Protein AF-A0A1S1END4-F1 (afdb_monomer)

Secondary structure (DSSP, 8-state):
-BTTTB---SHHHHHB-TTS-BS-SS---------TTS--TTHHHHHHHHHHHHHHHEETTEEPTTHHHHHHHHHHHS-THHHHHHHHTT----SSPPPPBTTBEEPPTTT--S-HHHHH-TT--TT-HHHHHHHHHHHHTTEE--PPSS--SS-HHHHHTT-B-TTSPPP--EESEETTEEPPHHHHHHHHHTSPTT-EEEEEEEETTEEEEEEEE--TT-----STT-HHHHTTPPTT--EEEE-TT-B--HHHHHHHH--

Nearest PDB structures (foldseek):
  6ii0-assembly2_B  TM=5.229E-01  e=5.853E-01  Vibrio vulnificus
  8rk3-assembly1_g  TM=4.754E-01  e=4.321E-01  Pseudomonas phage JBD30
  2rc6-assembly2_B  TM=2.666E-01  e=2.224E+00  Leptospira interrogans
  8ar9-assembly1_A  TM=2.659E-01  e=5.872E+00  Homo sapiens

Foldseek 3Di:
DWLQPPDDDDPCLQFHDPVRHGPDDPDPTDDWDDDPPDDTDCPVVSVVSNVLLCVQQDDPNGGHPPSVVSSVCSCVPVVPCPVVCVVVVQAQQPPDFDDDAPPWAFDDPPPDPDGLQCQAAVPPAPQDQLLSQLSSVQVSPRIRAYFDDHADPDDNQRLQCQKQFPVGGGWDKDWQQDPVWFAAPVVVLVVVLPDDAQWKWKKWFDAPHDIGMFIFHQHPVSDTDTRPPCPVVSNRGDGRRMMITTCVRIDGHNVNVCSRYPD

Sequence (263 aa):
MLASRGPVYSEDTATRRADGRRYHDGCDCRAVLVIEGQPWEGEQEFHRLQAAWREATWGDGAPAQDQWKRWQSHVSENGSGSYIKNLLAVDAERGAAPPKLLGVSRKGSKRTAKTALIGANPTGDAGNCIRSVNAWLMRMQGYDISAIPGQPSVDAEASSKTWRDDRGKPPQWTGSDHETGGLAWEKVRNELEKMPEGSFGLIRYRRRMTAHVTGWEKTGNGLIQAIEGFEYDIEKGAAGSFRWVNMQGFRPTPDTVKIVREE

Solvent-accessible surface area (backbone atoms only — not comparable to full-atom values): 15194 Å² total; per-residue (Å²): 54,38,73,91,71,44,78,55,93,46,79,61,70,62,60,27,43,100,87,70,48,64,79,66,85,92,64,96,77,62,79,54,82,78,53,92,99,51,90,44,92,60,49,70,59,43,56,51,46,38,49,53,47,46,68,46,23,39,50,97,94,38,78,43,82,62,36,67,60,38,38,54,47,45,58,68,71,61,62,71,37,64,62,56,39,70,76,52,72,73,61,74,57,45,95,52,89,54,82,91,49,90,97,49,51,61,58,45,105,85,73,61,96,52,45,32,63,61,32,3,45,74,80,69,59,82,61,16,42,63,19,23,42,52,16,23,58,42,21,32,41,30,37,50,52,49,25,52,83,54,64,61,99,61,55,68,69,64,52,45,55,34,27,27,36,95,85,68,46,54,65,66,73,51,69,30,63,47,97,94,48,45,38,40,51,70,61,52,47,59,56,56,60,71,48,59,73,77,35,32,30,42,39,34,33,26,44,92,94,45,80,49,54,34,37,34,34,29,43,98,83,62,51,65,55,40,54,90,87,37,69,80,50,51,75,61,30,44,55,28,46,37,34,36,33,66,44,68,76,47,42,81,37,75,64,37,50,40,56,21,66,52,134

Radius of gyration: 21.38 Å; Cα contacts (8 Å, |Δi|>4): 404; chains: 1; bounding box: 50×35×60 Å

Structure (mmCIF, N/CA/C/O backbone):
data_AF-A0A1S1END4-F1
#
_entry.id   AF-A0A1S1END4-F1
#
loop_
_atom_site.group_PDB
_atom_site.id
_atom_site.type_symbol
_atom_site.label_atom_id
_atom_site.label_alt_id
_atom_site.label_comp_id
_atom_site.label_asym_id
_atom_site.label_entity_id
_atom_site.label_seq_id
_atom_site.pdbx_PDB_ins_code
_atom_site.Cartn_x
_atom_site.Cartn_y
_atom_site.Cartn_z
_atom_site.occupancy
_atom_site.B_iso_or_equiv
_atom_site.auth_seq_id
_atom_site.auth_comp_id
_atom_site.auth_asym_id
_atom_site.auth_atom_id
_atom_site.pdbx_PDB_model_num
ATOM 1 N N . MET A 1 1 ? -8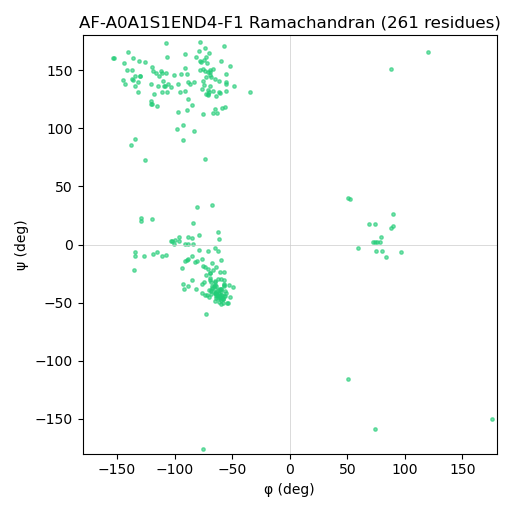.796 -6.925 30.555 1.00 50.84 1 MET A N 1
ATOM 2 C CA . MET A 1 1 ? -8.344 -5.601 31.042 1.00 50.84 1 MET A CA 1
ATOM 3 C C . MET A 1 1 ? -8.220 -4.658 29.849 1.00 50.84 1 MET A C 1
ATOM 5 O O . MET A 1 1 ? -7.737 -5.101 28.818 1.00 50.84 1 MET A O 1
ATOM 9 N N . LEU A 1 2 ? -8.706 -3.418 29.945 1.00 53.59 2 LEU A N 1
ATOM 10 C CA . LEU A 1 2 ? -8.769 -2.447 28.840 1.00 53.59 2 LEU A CA 1
ATOM 11 C C . LEU A 1 2 ? -7.962 -1.193 29.190 1.00 53.59 2 LEU A C 1
ATOM 13 O O . LEU A 1 2 ? -8.090 -0.694 30.305 1.00 53.59 2 LEU A O 1
ATOM 17 N N . ALA A 1 3 ? -7.200 -0.631 28.247 1.00 46.62 3 ALA A N 1
ATOM 18 C CA . ALA A 1 3 ? -6.352 0.541 28.508 1.00 46.62 3 ALA A CA 1
ATOM 19 C C . ALA A 1 3 ? -7.137 1.761 29.040 1.00 46.62 3 ALA A C 1
ATOM 21 O O . ALA A 1 3 ? -6.653 2.474 29.910 1.00 46.62 3 ALA A O 1
ATOM 22 N N . SER A 1 4 ? -8.381 1.958 28.588 1.00 47.00 4 SER A N 1
ATOM 23 C CA . SER A 1 4 ? -9.241 3.075 29.009 1.00 47.00 4 SER A CA 1
ATOM 24 C C . SER A 1 4 ? -10.084 2.808 30.262 1.00 47.00 4 SER A C 1
ATOM 26 O O . SER A 1 4 ? -10.691 3.733 30.798 1.00 47.00 4 SER A O 1
ATOM 28 N N . ARG A 1 5 ? -10.188 1.552 30.717 1.00 50.91 5 ARG A N 1
ATOM 29 C CA . ARG A 1 5 ? -11.150 1.144 31.764 1.00 50.91 5 ARG A CA 1
ATOM 30 C C . ARG A 1 5 ? -10.586 0.244 32.859 1.00 50.91 5 ARG A C 1
ATOM 32 O O . ARG A 1 5 ? -11.282 -0.013 33.833 1.00 50.91 5 ARG A O 1
ATOM 39 N N . GLY A 1 6 ? -9.343 -0.208 32.735 1.00 50.69 6 GLY A N 1
ATOM 40 C CA . GLY A 1 6 ? -8.724 -1.095 33.711 1.00 50.69 6 GLY A CA 1
ATOM 41 C C . GLY A 1 6 ? -9.256 -2.537 33.648 1.00 50.69 6 GLY A C 1
ATOM 42 O O . GLY A 1 6 ? -9.709 -2.994 32.589 1.00 50.69 6 GLY A O 1
ATOM 43 N N . PRO A 1 7 ? -9.105 -3.313 34.735 1.00 49.44 7 PRO A N 1
ATOM 44 C CA . PRO A 1 7 ? -9.520 -4.712 34.792 1.00 49.44 7 PRO A CA 1
ATOM 45 C C . PRO A 1 7 ? -11.027 -4.855 34.581 1.00 49.44 7 PRO A C 1
ATOM 47 O O . PRO A 1 7 ? -11.826 -4.055 35.057 1.00 49.44 7 PRO A O 1
ATOM 50 N N . VAL A 1 8 ? -11.401 -5.896 33.844 1.00 55.66 8 VAL A N 1
ATOM 51 C CA . VAL A 1 8 ? -12.796 -6.234 33.573 1.00 55.66 8 VAL A CA 1
ATOM 52 C C . VAL A 1 8 ? -13.018 -7.626 34.134 1.00 55.66 8 VAL A C 1
ATOM 54 O O . VAL A 1 8 ? -12.297 -8.547 33.757 1.00 55.66 8 VAL A O 1
ATOM 57 N N . TYR A 1 9 ? -13.956 -7.743 35.069 1.00 49.22 9 TYR A N 1
ATOM 58 C CA . TYR A 1 9 ? -14.095 -8.909 35.945 1.00 49.22 9 TYR A CA 1
ATOM 59 C C . TYR A 1 9 ? -15.229 -9.860 35.530 1.00 49.22 9 TYR A C 1
ATOM 61 O O . TYR A 1 9 ? -15.478 -10.845 36.216 1.00 49.22 9 TYR A O 1
ATOM 69 N N . SER A 1 10 ? -15.914 -9.590 34.411 1.00 52.56 10 SER A N 1
ATOM 70 C CA . SER A 1 10 ? -16.891 -10.509 33.819 1.00 52.56 10 SER A CA 1
ATOM 71 C C . SER A 1 10 ? -16.729 -10.601 32.302 1.00 52.56 10 SER A C 1
ATOM 73 O O . SER A 1 10 ? -16.456 -9.600 31.634 1.00 52.56 10 SER A O 1
ATOM 75 N N . GLU A 1 11 ? -16.901 -11.808 31.758 1.00 51.41 11 GLU A N 1
ATOM 76 C CA . GLU A 1 11 ? -16.791 -12.091 30.319 1.00 51.41 11 GLU A CA 1
ATOM 77 C C . GLU A 1 11 ? -17.735 -11.207 29.495 1.00 51.41 11 GLU A C 1
ATOM 79 O O . GLU A 1 11 ? -17.332 -10.639 28.474 1.00 51.41 11 GLU A O 1
ATOM 84 N N . ASP A 1 12 ? -18.951 -11.002 30.012 1.00 52.38 12 ASP A N 1
ATOM 85 C CA . ASP A 1 12 ? -19.966 -10.160 29.391 1.00 52.38 12 ASP A CA 1
ATOM 86 C C . ASP A 1 12 ? -19.420 -8.757 29.133 1.00 52.38 12 ASP A C 1
ATOM 88 O O . ASP A 1 12 ? -19.443 -8.289 28.000 1.00 52.38 12 ASP A O 1
ATOM 92 N N . THR A 1 13 ? -18.814 -8.122 30.140 1.00 53.31 13 THR A N 1
ATOM 93 C CA . THR A 1 13 ? -18.391 -6.714 30.076 1.00 53.31 13 THR A CA 1
ATOM 94 C C . THR A 1 13 ? -17.068 -6.482 29.348 1.00 53.31 13 THR A C 1
ATOM 96 O O . THR A 1 13 ? -16.765 -5.344 28.980 1.00 53.31 13 THR A O 1
ATOM 99 N N . ALA A 1 14 ? -16.288 -7.537 29.093 1.00 54.25 14 ALA A N 1
ATOM 100 C CA . ALA A 1 14 ? -15.003 -7.433 28.401 1.00 54.25 14 ALA A CA 1
ATOM 101 C C . ALA A 1 14 ? -15.164 -7.143 26.904 1.00 54.25 14 ALA A C 1
ATOM 103 O O . ALA A 1 14 ? -14.274 -6.555 26.289 1.00 54.25 14 ALA A O 1
ATOM 104 N N . THR A 1 15 ? -16.296 -7.540 26.312 1.00 54.28 15 THR A N 1
ATOM 105 C CA . THR A 1 15 ? -16.521 -7.403 24.865 1.00 54.28 15 THR A CA 1
ATOM 106 C C . THR A 1 15 ? -17.900 -6.854 24.490 1.00 54.28 15 THR A C 1
ATOM 108 O O . THR A 1 15 ? -18.042 -6.297 23.393 1.00 54.28 15 THR A O 1
ATOM 111 N N . ARG A 1 16 ? -18.923 -6.957 25.357 1.00 54.75 16 ARG A N 1
ATOM 112 C CA . ARG A 1 16 ? -20.313 -6.575 25.039 1.00 54.75 16 ARG A CA 1
ATOM 113 C C . ARG A 1 16 ? -21.062 -5.954 26.223 1.00 54.75 16 ARG A C 1
ATOM 115 O O . ARG A 1 16 ? -20.741 -6.139 27.382 1.00 54.75 16 ARG A O 1
ATOM 122 N N . ARG A 1 17 ? -22.089 -5.168 25.935 1.00 54.69 17 ARG A N 1
ATOM 123 C CA . ARG A 1 17 ? -23.090 -4.740 26.916 1.00 54.69 17 ARG A CA 1
ATOM 124 C C . ARG A 1 17 ? -24.127 -5.849 27.099 1.00 54.69 17 ARG A C 1
ATOM 126 O O . ARG A 1 17 ? -24.308 -6.678 26.208 1.00 54.69 17 ARG A O 1
ATOM 133 N N . ALA A 1 18 ? -24.875 -5.794 28.201 1.00 49.09 18 ALA A N 1
ATOM 134 C CA . ALA A 1 18 ? -26.031 -6.667 28.431 1.00 49.09 18 ALA A CA 1
ATOM 135 C C . ALA A 1 18 ? -27.098 -6.565 27.315 1.00 49.09 18 ALA A C 1
ATOM 137 O O . ALA A 1 18 ? -27.843 -7.508 27.083 1.00 49.09 18 ALA A O 1
ATOM 138 N N . ASP A 1 19 ? -27.138 -5.444 26.582 1.00 59.16 19 ASP A N 1
ATOM 139 C CA . ASP A 1 19 ? -28.023 -5.209 25.430 1.00 59.16 19 ASP A CA 1
ATOM 140 C C . ASP A 1 19 ? -27.472 -5.748 24.088 1.00 59.16 19 ASP A C 1
ATOM 142 O O . ASP A 1 19 ? -28.046 -5.503 23.026 1.00 59.16 19 ASP A O 1
ATOM 146 N N . GLY A 1 20 ? -26.336 -6.455 24.111 1.00 53.75 20 GLY A N 1
ATOM 147 C CA . GLY A 1 20 ? -25.693 -7.043 22.936 1.00 53.75 20 GLY A CA 1
ATOM 148 C C . GLY A 1 20 ? -24.864 -6.074 22.084 1.00 53.75 20 GLY A C 1
ATOM 149 O O . GLY A 1 20 ? -24.174 -6.531 21.165 1.00 53.75 20 GLY A O 1
ATOM 150 N N . ARG A 1 21 ? -24.870 -4.764 22.376 1.00 48.72 21 ARG A N 1
ATOM 151 C CA . ARG A 1 21 ? -24.009 -3.778 21.698 1.00 48.72 21 ARG A CA 1
ATOM 152 C C . ARG A 1 21 ? -22.568 -3.922 22.173 1.00 48.72 21 ARG A C 1
ATOM 154 O O . ARG A 1 21 ? -22.306 -4.298 23.314 1.00 48.72 21 ARG A O 1
ATOM 161 N N . ARG A 1 22 ? -21.600 -3.626 21.308 1.00 50.31 22 ARG A N 1
ATOM 162 C CA . ARG A 1 22 ? -20.185 -3.657 21.698 1.00 50.31 22 ARG A CA 1
ATOM 163 C C . ARG A 1 22 ? -19.870 -2.467 22.601 1.00 50.31 22 ARG A C 1
ATOM 165 O O . ARG A 1 22 ? -20.406 -1.377 22.424 1.00 50.31 22 ARG A O 1
ATOM 172 N N . TYR A 1 23 ? -18.997 -2.674 23.584 1.00 50.94 23 TYR A N 1
ATOM 173 C CA . TYR A 1 23 ? -18.456 -1.567 24.383 1.00 50.94 23 TYR A CA 1
ATOM 174 C C . TYR A 1 23 ? -17.395 -0.753 23.626 1.00 50.94 23 TYR A C 1
ATOM 176 O O . TYR A 1 23 ? -17.107 0.376 24.016 1.00 50.94 23 TYR A O 1
ATOM 184 N N . HIS A 1 24 ? -16.839 -1.335 22.563 1.00 50.25 24 HIS A N 1
ATOM 185 C CA . HIS A 1 24 ? -15.613 -0.927 21.892 1.00 50.25 24 HIS A CA 1
ATOM 186 C C . HIS A 1 24 ? -15.809 -1.020 20.377 1.00 50.25 24 HIS A C 1
ATOM 188 O O . HIS A 1 24 ? -15.516 -2.049 19.768 1.00 50.25 24 HIS A O 1
ATOM 194 N N . ASP A 1 25 ? -16.360 0.033 19.777 1.00 40.16 25 ASP A N 1
ATOM 195 C CA . ASP A 1 25 ? -16.386 0.198 18.325 1.00 40.16 25 ASP A CA 1
ATOM 196 C C . ASP A 1 25 ? -15.209 1.107 17.940 1.00 40.16 25 ASP A C 1
ATOM 198 O O . ASP A 1 25 ? -15.162 2.265 18.348 1.00 40.16 25 ASP A O 1
ATOM 202 N N . GLY A 1 26 ? -14.232 0.565 17.202 1.00 37.03 26 GLY A N 1
ATOM 203 C CA . GLY A 1 26 ? -13.085 1.328 16.687 1.00 37.03 26 GLY A CA 1
ATOM 204 C C . GLY A 1 26 ? -11.848 1.416 17.591 1.00 37.03 26 GLY A C 1
ATOM 205 O O . GLY A 1 26 ? -11.099 2.378 17.465 1.00 37.03 26 GLY A O 1
ATOM 206 N N . CYS A 1 27 ? -11.612 0.455 18.494 1.00 46.19 27 CYS A N 1
ATOM 207 C CA . CYS A 1 27 ? -10.340 0.360 19.222 1.00 46.19 27 CYS A CA 1
ATOM 208 C C . CYS A 1 27 ? -9.734 -1.052 19.175 1.00 46.19 27 CYS A C 1
ATOM 210 O O . CYS A 1 27 ? -10.460 -2.042 19.264 1.00 46.19 27 CYS A O 1
ATOM 212 N N . ASP A 1 28 ? -8.401 -1.137 19.117 1.00 49.53 28 ASP A N 1
ATOM 213 C CA . ASP A 1 28 ? -7.617 -2.388 19.037 1.00 49.53 28 ASP A CA 1
ATOM 214 C C . ASP A 1 28 ? -7.438 -3.081 20.397 1.00 49.53 28 ASP A C 1
ATOM 216 O O . ASP A 1 28 ? -6.417 -3.691 20.713 1.00 49.53 28 ASP A O 1
ATOM 220 N N . CYS A 1 29 ? -8.431 -2.952 21.273 1.00 57.88 29 CYS A N 1
ATOM 221 C CA . CYS A 1 29 ? -8.355 -3.511 22.614 1.00 57.88 29 CYS A CA 1
ATOM 222 C C . CYS A 1 29 ? -8.426 -5.046 22.584 1.00 57.88 29 CYS A C 1
ATOM 224 O O . CYS A 1 29 ? -9.350 -5.622 22.009 1.00 57.88 29 CYS A O 1
ATOM 226 N N . ARG A 1 30 ? -7.501 -5.708 23.293 1.00 59.28 30 ARG A N 1
ATOM 227 C CA . ARG A 1 30 ? -7.524 -7.157 23.547 1.00 59.28 30 ARG A CA 1
ATOM 228 C C . ARG A 1 30 ? -7.939 -7.465 24.987 1.00 59.28 30 ARG A C 1
ATOM 230 O O . ARG A 1 30 ? -7.485 -6.810 25.923 1.00 59.28 30 ARG A O 1
ATOM 237 N N . ALA A 1 31 ? -8.778 -8.480 25.180 1.00 63.84 31 ALA A N 1
ATOM 238 C CA . ALA A 1 31 ? -9.081 -8.999 26.510 1.00 63.84 31 ALA A CA 1
ATOM 239 C C . ALA A 1 31 ? -8.011 -10.026 26.916 1.00 63.84 31 ALA A C 1
ATOM 241 O O . ALA A 1 31 ? -7.837 -11.033 26.240 1.00 63.84 31 ALA A O 1
ATOM 242 N N . VAL A 1 32 ? -7.301 -9.758 28.014 1.00 64.06 32 VAL A N 1
ATOM 243 C CA . VAL A 1 32 ? -6.310 -10.664 28.620 1.00 64.06 32 VAL A CA 1
ATOM 244 C C . VAL A 1 32 ? -6.814 -11.099 29.996 1.00 64.06 32 VAL A C 1
ATOM 246 O O . VAL A 1 32 ? -7.335 -10.259 30.743 1.00 64.06 32 VAL A O 1
ATOM 249 N N . LEU A 1 33 ? -6.680 -12.394 30.303 1.00 67.88 33 LEU A N 1
ATOM 250 C CA . LEU A 1 33 ? -6.950 -12.964 31.623 1.00 67.88 33 LEU A CA 1
ATOM 251 C C . LEU A 1 33 ? -5.859 -12.515 32.600 1.00 67.88 33 LEU A C 1
ATOM 253 O O . LEU A 1 33 ? -4.674 -12.651 32.311 1.00 67.88 33 LEU A O 1
ATOM 257 N N . VAL A 1 34 ? -6.272 -11.999 33.754 1.00 68.75 34 VAL A N 1
ATOM 258 C CA . VAL A 1 34 ? -5.376 -11.552 34.824 1.00 68.75 34 VAL A CA 1
ATOM 259 C C . VAL A 1 34 ? -5.712 -12.357 36.068 1.00 68.75 34 VAL A C 1
ATOM 261 O O . VAL A 1 34 ? -6.867 -12.367 36.493 1.00 68.75 34 VAL A O 1
ATOM 264 N N . ILE A 1 35 ? -4.717 -13.042 36.626 1.00 74.69 35 ILE A N 1
ATOM 265 C CA . ILE A 1 35 ? -4.838 -13.806 37.870 1.00 74.69 35 ILE A CA 1
ATOM 266 C C . ILE A 1 35 ? -4.019 -13.068 38.926 1.00 74.69 35 ILE A C 1
ATOM 268 O O . ILE A 1 35 ? -2.884 -12.676 38.668 1.00 74.69 35 ILE A O 1
ATOM 272 N N . GLU A 1 36 ? -4.603 -12.845 40.102 1.00 74.31 36 GLU A N 1
ATOM 273 C CA . GLU A 1 36 ? -3.941 -12.116 41.184 1.00 74.31 36 GLU A CA 1
ATOM 274 C C . GLU A 1 36 ? -2.591 -12.754 41.552 1.00 74.31 36 GLU A C 1
ATOM 276 O O . GLU A 1 36 ? -2.482 -13.970 41.713 1.00 74.31 36 GLU A O 1
ATOM 281 N N . GLY A 1 37 ? -1.551 -11.920 41.652 1.00 76.75 37 GLY A N 1
ATOM 282 C CA . GLY A 1 37 ? -0.189 -12.350 41.977 1.00 76.75 37 GLY A CA 1
ATOM 283 C C . GLY A 1 37 ? 0.560 -13.072 40.850 1.00 76.75 37 GLY A C 1
ATOM 284 O O . GLY A 1 37 ? 1.698 -13.485 41.066 1.00 76.75 37 GLY A O 1
ATOM 285 N N . GLN A 1 38 ? -0.036 -13.225 39.664 1.00 74.56 38 GLN A N 1
ATOM 286 C CA . GLN A 1 38 ? 0.613 -13.824 38.497 1.00 74.56 38 GLN A CA 1
ATOM 287 C C . GLN A 1 38 ? 0.871 -12.767 37.429 1.00 74.56 38 GLN A C 1
ATOM 289 O O . GLN A 1 38 ? -0.011 -11.943 37.201 1.00 74.56 38 GLN A O 1
ATOM 294 N N . PRO A 1 39 ? 2.021 -12.806 36.735 1.00 76.12 39 PRO A N 1
ATOM 295 C CA . PRO A 1 39 ? 2.250 -11.918 35.612 1.00 76.12 39 PRO A CA 1
ATOM 296 C C . PRO A 1 39 ? 1.344 -12.280 34.433 1.00 76.12 39 PRO A C 1
ATOM 298 O O . PRO A 1 39 ? 1.008 -13.449 34.227 1.00 76.12 39 PRO A O 1
ATOM 301 N N . TRP A 1 40 ? 0.979 -11.291 33.619 1.00 73.19 40 TRP A N 1
ATOM 302 C CA . TRP A 1 40 ? 0.165 -11.515 32.419 1.00 73.19 40 TRP A CA 1
ATOM 303 C C . TRP A 1 40 ? 0.744 -10.851 31.175 1.00 73.19 40 TRP A C 1
ATOM 305 O O . TRP A 1 40 ? 1.513 -9.889 31.218 1.00 73.19 40 TRP A O 1
ATOM 315 N N . GLU A 1 41 ? 0.349 -11.378 30.018 1.00 64.00 41 GLU A N 1
ATOM 316 C CA . GLU A 1 41 ? 0.835 -10.893 28.735 1.00 64.00 41 GLU A CA 1
ATOM 317 C C . GLU A 1 41 ? 0.420 -9.429 28.498 1.00 64.00 41 GLU A C 1
ATOM 319 O O . GLU A 1 41 ? -0.754 -9.102 28.289 1.00 64.00 41 GLU A O 1
ATOM 324 N N . GLY A 1 42 ? 1.406 -8.531 28.477 1.00 68.62 42 GLY A N 1
ATOM 325 C CA . GLY A 1 42 ? 1.193 -7.093 28.298 1.00 68.62 42 GLY A CA 1
ATOM 326 C C . GLY A 1 42 ? 0.941 -6.312 29.592 1.00 68.62 42 GLY A C 1
ATOM 327 O O . GLY A 1 42 ? 0.518 -5.164 29.515 1.00 68.62 42 GLY A O 1
ATOM 328 N N . GLU A 1 43 ? 1.211 -6.888 30.766 1.00 72.75 43 GLU A N 1
ATOM 329 C CA . GLU A 1 43 ? 1.107 -6.224 32.078 1.00 72.75 43 GLU A CA 1
ATOM 330 C C . GLU A 1 43 ? 1.895 -4.911 32.170 1.00 72.75 43 GLU A C 1
ATOM 332 O O . GLU A 1 43 ? 1.341 -3.872 32.530 1.00 72.75 43 GLU A O 1
ATOM 337 N N . GLN A 1 44 ? 3.173 -4.925 31.783 1.00 71.19 44 GLN A N 1
ATOM 338 C CA . GLN A 1 44 ? 4.020 -3.726 31.814 1.00 71.19 44 GLN A CA 1
ATOM 339 C C . GLN A 1 44 ? 3.473 -2.624 30.899 1.00 71.19 44 GLN A C 1
ATOM 341 O O . GLN A 1 44 ? 3.422 -1.453 31.278 1.00 71.19 44 GLN A O 1
ATOM 346 N N . GLU A 1 45 ? 3.008 -3.010 29.709 1.00 64.31 45 GLU A N 1
ATOM 347 C CA . GLU A 1 45 ? 2.433 -2.080 28.740 1.00 64.31 45 GLU A CA 1
ATOM 348 C C . GLU A 1 45 ? 1.103 -1.505 29.235 1.00 64.31 45 GLU A C 1
ATOM 350 O O . GLU A 1 45 ? 0.844 -0.311 29.083 1.00 64.31 45 GLU A O 1
ATOM 355 N N . PHE A 1 46 ? 0.290 -2.321 29.907 1.00 69.81 46 PHE A N 1
ATOM 356 C CA . PHE A 1 46 ? -0.919 -1.858 30.570 1.00 69.81 46 PHE A CA 1
ATOM 357 C C . PHE A 1 46 ? -0.614 -0.802 31.635 1.00 69.81 46 PHE A C 1
ATOM 359 O O . PHE A 1 46 ? -1.219 0.267 31.599 1.00 69.81 46 PHE A O 1
ATOM 366 N N . HIS A 1 47 ? 0.315 -1.061 32.560 1.00 73.44 47 HIS A N 1
ATOM 367 C CA . HIS A 1 47 ? 0.643 -0.104 33.622 1.00 73.44 47 HIS A CA 1
ATOM 368 C C . HIS A 1 47 ? 1.145 1.224 33.059 1.00 73.44 47 HIS A C 1
ATOM 370 O O . HIS A 1 47 ? 0.767 2.293 33.540 1.00 73.44 47 HIS A O 1
ATOM 376 N N . ARG A 1 48 ? 1.930 1.157 31.984 1.00 70.12 48 ARG A N 1
ATOM 377 C CA . ARG A 1 48 ? 2.429 2.328 31.268 1.00 70.12 48 ARG A CA 1
ATOM 378 C C . ARG A 1 48 ? 1.298 3.125 30.608 1.00 70.12 48 ARG A C 1
ATOM 380 O O . ARG A 1 48 ? 1.213 4.335 30.803 1.00 70.12 48 ARG A O 1
ATOM 387 N N . LEU A 1 49 ? 0.404 2.458 29.874 1.00 69.06 49 LEU A N 1
ATOM 388 C CA . LEU A 1 49 ? -0.758 3.088 29.233 1.00 69.06 49 LEU A CA 1
ATOM 389 C C . LEU A 1 49 ? -1.748 3.650 30.256 1.00 69.06 49 LEU A C 1
ATOM 391 O O . LEU A 1 49 ? -2.296 4.729 30.053 1.00 69.06 49 LEU A O 1
ATOM 395 N N . GLN A 1 50 ? -1.951 2.949 31.370 1.00 73.12 50 GLN A N 1
ATOM 396 C CA . GLN A 1 50 ? -2.796 3.405 32.467 1.00 73.12 50 GLN A CA 1
ATOM 397 C C . GLN A 1 50 ? -2.211 4.657 33.129 1.00 73.12 50 GLN A C 1
ATOM 399 O O . GLN A 1 50 ? -2.963 5.586 33.422 1.00 73.12 50 GLN A O 1
ATOM 404 N N . ALA A 1 51 ? -0.894 4.706 33.347 1.00 77.75 51 ALA A N 1
ATOM 405 C CA . ALA A 1 51 ? -0.222 5.885 33.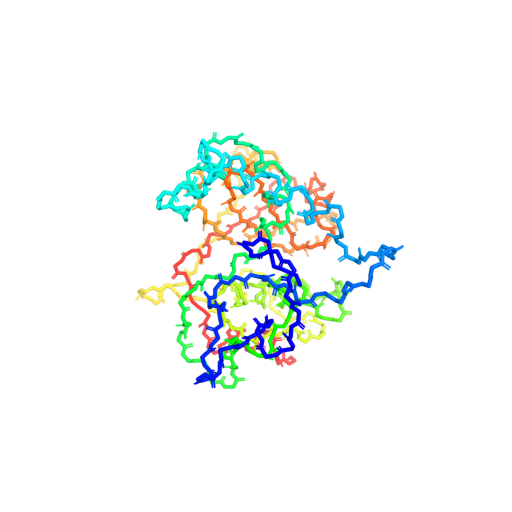886 1.00 77.75 51 ALA A CA 1
ATOM 406 C C . ALA A 1 51 ? -0.381 7.093 32.950 1.00 77.75 51 ALA A C 1
ATOM 408 O O . ALA A 1 51 ? -0.854 8.135 33.396 1.00 77.75 51 ALA A O 1
ATOM 409 N N . ALA A 1 52 ? -0.108 6.918 31.653 1.00 73.94 52 ALA A N 1
ATOM 410 C CA . ALA A 1 52 ? -0.276 7.970 30.648 1.00 73.94 52 ALA A CA 1
ATOM 411 C C . ALA A 1 52 ? -1.737 8.440 30.535 1.00 73.94 52 ALA A C 1
ATOM 413 O O . ALA A 1 52 ? -2.017 9.635 30.474 1.00 73.94 52 ALA A O 1
ATOM 414 N N . TRP A 1 53 ? -2.696 7.508 30.552 1.00 71.38 53 TRP A N 1
ATOM 415 C CA . TRP A 1 53 ? -4.119 7.846 30.548 1.00 71.38 53 TRP A CA 1
ATOM 416 C C . TRP A 1 53 ? -4.493 8.673 31.778 1.00 71.38 53 TRP A C 1
ATOM 418 O O . TRP A 1 53 ? -5.178 9.686 31.642 1.00 71.38 53 TRP A O 1
ATOM 428 N N . ARG A 1 54 ? -4.047 8.278 32.979 1.00 79.50 54 ARG A N 1
ATOM 429 C CA . ARG A 1 54 ? -4.329 9.030 34.211 1.00 79.50 54 ARG A CA 1
ATOM 430 C C . ARG A 1 54 ? -3.692 10.413 34.183 1.00 79.50 54 ARG A C 1
ATOM 432 O O . ARG A 1 54 ? -4.380 11.374 34.491 1.00 79.50 54 ARG A O 1
ATOM 439 N N . GLU A 1 55 ? -2.442 10.522 33.755 1.00 81.12 55 GLU A N 1
ATOM 440 C CA . GLU A 1 55 ? -1.755 11.806 33.586 1.00 81.12 55 GLU A CA 1
ATOM 441 C C . GLU A 1 55 ? -2.525 12.752 32.650 1.00 81.12 55 GLU A C 1
ATOM 443 O O . GLU A 1 55 ? -2.723 13.921 32.965 1.00 81.12 55 GLU A O 1
ATOM 448 N N . ALA A 1 56 ? -3.017 12.238 31.522 1.00 78.00 56 ALA A N 1
ATOM 449 C CA . ALA A 1 56 ? -3.711 13.040 30.518 1.00 78.00 56 ALA A CA 1
ATOM 450 C C . ALA A 1 56 ? -5.154 13.407 30.898 1.00 78.00 56 ALA A C 1
ATOM 452 O O . ALA A 1 56 ? -5.678 14.447 30.490 1.00 78.00 56 ALA A O 1
ATOM 453 N N . THR A 1 57 ? -5.845 12.514 31.608 1.00 76.56 57 THR A N 1
ATOM 454 C CA . THR A 1 57 ? -7.306 12.580 31.746 1.00 76.56 57 THR A CA 1
ATOM 455 C C . THR A 1 57 ? -7.785 12.834 33.165 1.00 76.56 57 THR A C 1
ATOM 457 O O . THR A 1 57 ? -8.982 13.049 33.345 1.00 76.56 57 THR A O 1
ATOM 460 N N . TRP A 1 58 ? -6.902 12.839 34.166 1.00 83.94 58 TRP A N 1
ATOM 461 C CA . TRP A 1 58 ? -7.260 13.116 35.559 1.00 83.94 58 TRP A CA 1
ATOM 462 C C . TRP A 1 58 ? -6.758 14.498 35.989 1.00 83.94 58 TRP A C 1
ATOM 464 O O . TRP A 1 58 ? -5.729 14.978 35.526 1.00 83.94 58 TRP A O 1
ATOM 474 N N . GLY A 1 59 ? -7.505 15.143 36.881 1.00 79.56 59 GLY A N 1
ATOM 475 C CA . GLY A 1 59 ? -7.136 16.382 37.566 1.00 79.56 59 GLY A CA 1
ATOM 476 C C . GLY A 1 59 ? -7.686 16.349 38.991 1.00 79.56 59 GLY A C 1
ATOM 477 O O . GLY A 1 59 ? -8.765 15.804 39.213 1.00 79.56 59 GLY A O 1
ATOM 478 N N . ASP A 1 60 ? -6.926 16.856 39.963 1.00 76.50 60 ASP A N 1
ATOM 479 C CA . ASP A 1 60 ? -7.312 16.903 41.386 1.00 76.50 60 ASP A CA 1
ATOM 480 C C . ASP A 1 60 ? -7.806 15.556 41.953 1.00 76.50 60 ASP A C 1
ATOM 482 O O . ASP A 1 60 ? -8.770 15.472 42.711 1.00 76.50 60 ASP A O 1
ATOM 486 N N . GLY A 1 61 ? -7.145 14.463 41.556 1.00 77.56 61 GLY A N 1
ATOM 487 C CA . GLY A 1 61 ? -7.455 13.112 42.033 1.00 77.56 61 GLY A CA 1
ATOM 488 C C . GLY A 1 61 ? -8.709 12.475 41.422 1.00 77.56 61 GLY A C 1
ATOM 489 O O . GLY A 1 61 ? -9.022 11.333 41.763 1.00 77.56 61 GLY A O 1
ATOM 490 N N . ALA A 1 62 ? -9.389 13.152 40.493 1.00 77.38 62 ALA A N 1
ATOM 491 C CA . ALA A 1 62 ? -10.588 12.659 39.826 1.00 77.38 62 ALA A CA 1
ATOM 492 C C . ALA A 1 62 ? -10.453 12.683 38.289 1.00 77.38 62 ALA A C 1
ATOM 494 O O . ALA A 1 62 ? -9.662 13.450 37.737 1.00 77.38 62 ALA A O 1
ATOM 495 N N . PRO A 1 63 ? -11.226 11.859 37.559 1.00 75.62 63 PRO A N 1
ATOM 496 C CA . PRO A 1 63 ? -11.284 11.946 36.105 1.00 75.62 63 PRO A CA 1
ATOM 497 C C . PRO A 1 63 ? -11.871 13.296 35.655 1.00 75.62 63 PRO A C 1
ATOM 499 O O . PRO A 1 63 ? -12.960 13.681 36.080 1.00 75.62 63 PRO A O 1
ATOM 502 N N . ALA A 1 64 ? -11.170 14.007 34.774 1.00 77.75 64 ALA A N 1
ATOM 503 C CA . ALA A 1 64 ? -11.605 15.289 34.230 1.00 77.75 64 ALA A CA 1
ATOM 504 C C . ALA A 1 64 ? -12.747 15.132 33.205 1.00 77.75 64 ALA A C 1
ATOM 506 O O . ALA A 1 64 ? -13.054 14.028 32.748 1.00 77.75 64 ALA A O 1
ATOM 507 N N . GLN A 1 65 ? -13.380 16.242 32.811 1.00 76.62 65 GLN A N 1
ATOM 508 C CA . GLN A 1 65 ? -14.322 16.254 31.683 1.00 76.62 65 GLN A CA 1
ATOM 509 C C . GLN A 1 65 ? -13.592 16.108 30.337 1.00 76.62 65 GLN A C 1
ATOM 511 O O . GLN A 1 65 ? -12.406 16.424 30.224 1.00 76.62 65 GLN A O 1
ATOM 516 N N . ASP A 1 66 ? -14.305 15.616 29.318 1.00 74.38 66 ASP A N 1
ATOM 517 C CA . ASP A 1 66 ? -13.802 15.426 27.948 1.00 74.38 66 ASP A CA 1
ATOM 518 C C . ASP A 1 66 ? -12.495 14.622 27.850 1.00 74.38 66 ASP A C 1
ATOM 520 O O . ASP A 1 66 ? -11.621 14.907 27.028 1.00 74.38 66 ASP A O 1
ATOM 524 N N . GLN A 1 67 ? -12.373 13.574 28.671 1.00 66.00 67 GLN A N 1
ATOM 525 C CA . GLN A 1 67 ? -11.183 12.711 28.763 1.00 66.00 67 GLN A CA 1
ATOM 526 C C . GLN A 1 67 ? -10.691 12.226 27.401 1.00 66.00 67 GLN A C 1
ATOM 528 O O . GLN A 1 67 ? -9.491 12.170 27.172 1.00 66.00 67 GLN A O 1
ATOM 533 N N . TRP A 1 68 ? -11.607 11.930 26.475 1.00 59.16 68 TRP A N 1
ATOM 534 C CA . TRP A 1 68 ? -11.242 11.520 25.122 1.00 59.16 68 TRP A CA 1
ATOM 535 C C . TRP A 1 68 ? -10.506 12.615 24.345 1.00 59.16 68 TRP A C 1
ATOM 537 O O . TRP A 1 68 ? -9.467 12.352 23.749 1.00 59.16 68 TRP A O 1
ATOM 547 N N . LYS A 1 69 ? -11.008 13.853 24.383 1.00 65.62 69 LYS A N 1
ATOM 548 C CA . LYS A 1 69 ? -10.378 14.988 23.702 1.00 65.62 69 LYS A CA 1
ATOM 549 C C . LYS A 1 69 ? -9.044 15.344 24.357 1.00 65.62 69 LYS A C 1
ATOM 551 O O . LYS A 1 69 ? -8.079 15.611 23.655 1.00 65.62 69 LYS A O 1
ATOM 556 N N . ARG A 1 70 ? -8.971 15.275 25.690 1.00 72.19 70 ARG A N 1
ATOM 557 C CA . ARG A 1 70 ? -7.726 15.463 26.453 1.00 72.19 70 ARG A CA 1
ATOM 558 C C . ARG A 1 70 ? -6.685 14.399 26.131 1.00 72.19 70 ARG A C 1
ATOM 560 O O . ARG A 1 70 ? -5.529 14.732 25.915 1.00 72.19 70 ARG A O 1
ATOM 567 N N . TRP A 1 71 ? -7.099 13.138 26.043 1.00 70.06 71 TRP A N 1
ATOM 568 C CA . TRP A 1 71 ? -6.241 12.041 25.611 1.00 70.06 71 TRP A CA 1
ATOM 569 C C . TRP A 1 71 ? -5.756 12.240 24.175 1.00 70.06 71 TRP A C 1
ATOM 571 O O . TRP A 1 71 ? -4.565 12.128 23.909 1.00 70.06 71 TRP A O 1
ATOM 581 N N . GLN A 1 72 ? -6.660 12.601 23.262 1.00 61.88 72 GLN A N 1
ATOM 582 C CA . GLN A 1 72 ? -6.320 12.893 21.873 1.00 61.88 72 GLN A CA 1
ATOM 583 C C . GLN A 1 72 ? -5.293 14.030 21.778 1.00 61.88 72 GLN A C 1
ATOM 585 O O . GLN A 1 72 ? -4.287 13.871 21.090 1.00 61.88 72 GLN A O 1
ATOM 590 N N . SER A 1 73 ? -5.494 15.131 22.508 1.00 69.88 73 SER A N 1
ATOM 591 C CA . SER A 1 73 ? -4.518 16.222 22.629 1.00 69.88 73 SER A CA 1
ATOM 592 C C . SER A 1 73 ? -3.198 15.742 23.226 1.00 69.88 73 SER A C 1
ATOM 594 O O . SER A 1 73 ? -2.161 15.974 22.624 1.00 69.88 73 SER A O 1
ATOM 596 N N . HIS A 1 74 ? -3.210 14.990 24.329 1.00 68.31 74 HIS A N 1
ATOM 597 C CA . HIS A 1 74 ? -1.997 14.487 24.981 1.00 68.31 74 HIS A CA 1
ATOM 598 C C . HIS A 1 74 ? -1.155 13.594 24.056 1.00 68.31 74 HIS A C 1
ATOM 600 O O . HIS A 1 74 ? 0.061 13.758 23.968 1.00 68.31 74 HIS A O 1
ATOM 606 N N . VAL A 1 75 ? -1.795 12.686 23.314 1.00 61.72 75 VAL A N 1
ATOM 607 C CA . VAL A 1 75 ? -1.129 11.838 22.310 1.00 61.72 75 VAL A CA 1
ATOM 608 C C . VAL A 1 75 ? -0.566 12.673 21.150 1.00 61.72 75 VAL A C 1
ATOM 610 O O . VAL A 1 75 ? 0.467 12.314 20.582 1.00 61.72 75 VAL A O 1
ATOM 613 N N . SER A 1 76 ? -1.218 13.789 20.813 1.00 57.16 76 SER A N 1
ATOM 614 C CA . SER A 1 76 ? -0.816 14.689 19.723 1.00 57.16 76 SER A CA 1
ATOM 615 C C . SER A 1 76 ? 0.303 15.664 20.121 1.00 57.16 76 SER A C 1
ATOM 617 O O . SER A 1 76 ? 1.185 15.937 19.311 1.00 57.16 76 SER A O 1
ATOM 619 N N . GLU A 1 77 ? 0.280 16.180 21.353 1.00 57.09 77 GLU A N 1
ATOM 620 C CA . GLU A 1 77 ? 1.114 17.289 21.838 1.00 57.09 77 GLU A CA 1
ATOM 621 C C . GLU A 1 77 ? 2.425 16.822 22.488 1.00 57.09 77 GLU A C 1
ATOM 623 O O . GLU A 1 77 ? 3.462 17.447 22.280 1.00 57.09 77 GLU A O 1
ATOM 628 N N . ASN A 1 78 ? 2.427 15.713 23.239 1.00 47.84 78 ASN A N 1
ATOM 629 C CA . ASN A 1 78 ? 3.562 15.382 24.110 1.00 47.84 78 ASN A CA 1
ATOM 630 C C . ASN A 1 78 ? 4.659 14.512 23.494 1.00 47.84 78 ASN A C 1
ATOM 632 O O . ASN A 1 78 ? 5.615 14.193 24.195 1.00 47.84 78 ASN A O 1
ATOM 636 N N . GLY A 1 79 ? 4.576 14.086 22.229 1.00 44.06 79 GLY A N 1
ATOM 637 C CA . GLY A 1 79 ? 5.669 13.332 21.583 1.00 44.06 79 GLY A CA 1
ATOM 638 C C . GLY A 1 79 ? 6.071 12.003 22.265 1.00 44.06 79 GLY A C 1
ATOM 639 O O . GLY A 1 79 ? 6.847 11.235 21.699 1.00 44.06 79 GLY A O 1
ATOM 640 N N . SER A 1 80 ? 5.471 11.648 23.411 1.00 36.91 80 SER A N 1
ATOM 641 C CA . SER A 1 80 ? 5.500 10.338 24.080 1.00 36.91 80 SER A CA 1
ATOM 642 C C . SER A 1 80 ? 4.871 9.239 23.212 1.00 36.91 80 SER A C 1
ATOM 644 O O . SER A 1 80 ? 4.985 8.041 23.483 1.00 36.91 80 SER A O 1
ATOM 646 N N . GLY A 1 81 ? 4.315 9.653 22.076 1.00 37.19 81 GLY A N 1
ATOM 647 C CA . GLY A 1 81 ? 4.091 8.853 20.893 1.00 37.19 81 GLY A CA 1
ATOM 648 C C . GLY A 1 81 ? 5.351 8.287 20.233 1.00 37.19 81 GLY A C 1
ATOM 649 O O . GLY A 1 81 ? 5.182 7.656 19.213 1.00 37.19 81 GLY A O 1
ATOM 650 N N . SER A 1 82 ? 6.584 8.411 20.733 1.00 37.09 82 SER A N 1
ATOM 651 C CA . SER A 1 82 ? 7.680 7.602 20.156 1.00 37.09 82 SER A CA 1
ATOM 652 C C . SER A 1 82 ? 7.368 6.098 20.264 1.00 37.09 82 SER A C 1
ATOM 654 O O . SER A 1 82 ? 7.440 5.377 19.278 1.00 37.09 82 SER A O 1
ATOM 656 N N . TYR A 1 83 ? 6.865 5.630 21.412 1.00 33.28 83 TYR A N 1
ATOM 657 C CA . TYR A 1 83 ? 6.598 4.200 21.608 1.00 33.28 83 TYR A CA 1
ATOM 658 C C . TYR A 1 83 ? 5.159 3.777 21.249 1.00 33.28 83 TYR A C 1
ATOM 660 O O . TYR A 1 83 ? 4.961 2.700 20.697 1.00 33.28 83 TYR A O 1
ATOM 668 N N . ILE A 1 84 ? 4.150 4.637 21.465 1.00 35.09 84 ILE A N 1
ATOM 669 C CA . ILE A 1 84 ? 2.772 4.358 21.005 1.00 35.09 84 ILE A CA 1
ATOM 670 C C . ILE A 1 84 ? 2.643 4.534 19.484 1.00 35.09 84 ILE A C 1
ATOM 672 O O . ILE A 1 84 ? 1.919 3.764 18.862 1.00 35.09 84 ILE A O 1
ATOM 676 N N . LYS A 1 85 ? 3.391 5.449 18.841 1.00 34.84 85 LYS A N 1
ATOM 677 C CA . LYS A 1 85 ? 3.479 5.442 17.371 1.00 34.84 85 LYS A CA 1
ATOM 678 C C . LYS A 1 85 ? 4.254 4.222 16.878 1.00 34.84 85 LYS A C 1
ATOM 680 O O . LYS A 1 85 ? 3.901 3.729 15.829 1.00 34.84 85 LYS A O 1
ATOM 685 N N . ASN A 1 86 ? 5.204 3.650 17.621 1.00 31.38 86 ASN A N 1
ATOM 686 C CA . ASN A 1 86 ? 5.846 2.397 17.188 1.00 31.38 86 ASN A CA 1
ATOM 687 C C . ASN A 1 86 ? 4.915 1.167 17.243 1.00 31.38 86 ASN A C 1
ATOM 689 O O . ASN A 1 86 ? 5.126 0.232 16.480 1.00 31.38 86 ASN A O 1
ATOM 693 N N . LEU A 1 87 ? 3.875 1.175 18.089 1.00 31.11 87 LEU A N 1
ATOM 694 C CA . LEU A 1 87 ? 2.853 0.115 18.153 1.00 31.11 87 LEU A CA 1
ATOM 695 C C . LEU A 1 87 ? 1.603 0.397 17.298 1.00 31.11 87 LEU A C 1
ATOM 697 O O . LEU A 1 87 ? 0.896 -0.544 16.971 1.00 31.11 87 LEU A O 1
ATOM 701 N N . LEU A 1 88 ? 1.337 1.656 16.923 1.00 32.88 88 LEU A N 1
ATOM 702 C CA . LEU A 1 88 ? 0.170 2.059 16.116 1.00 32.88 88 LEU A CA 1
ATOM 703 C C . LEU A 1 88 ? 0.508 2.526 14.686 1.00 32.88 88 LEU A C 1
ATOM 705 O O . LEU A 1 88 ? -0.403 2.719 13.884 1.00 32.88 88 LEU A O 1
ATOM 709 N N . ALA A 1 89 ? 1.781 2.727 14.324 1.00 34.69 89 ALA A N 1
ATOM 710 C CA . ALA A 1 89 ? 2.159 3.243 12.997 1.00 34.69 89 ALA A CA 1
ATOM 711 C C . ALA A 1 89 ? 2.119 2.197 11.873 1.00 34.69 89 ALA A C 1
ATOM 713 O O . ALA A 1 89 ? 2.517 2.517 10.758 1.00 34.69 89 ALA A O 1
ATOM 714 N N . VAL A 1 90 ? 1.608 0.986 12.127 1.00 37.50 90 VAL A N 1
ATOM 715 C CA . VAL A 1 90 ? 1.433 -0.055 11.094 1.00 37.50 90 VAL A CA 1
ATOM 716 C C . VAL A 1 90 ? 0.018 -0.640 11.076 1.00 37.50 90 VAL A C 1
ATOM 718 O O . VAL A 1 90 ? -0.184 -1.746 10.589 1.00 37.50 90 VAL A O 1
ATOM 721 N N . ASP A 1 91 ? -0.981 0.083 11.587 1.00 40.22 91 ASP A N 1
ATOM 722 C CA . ASP A 1 91 ? -2.355 -0.434 11.712 1.00 40.22 91 ASP A CA 1
ATOM 723 C C . ASP A 1 91 ? -3.431 0.494 11.132 1.00 40.22 91 ASP A C 1
ATOM 725 O O . ASP A 1 91 ? -4.612 0.371 11.450 1.00 40.22 91 ASP A O 1
ATOM 729 N N . ALA A 1 92 ? -3.069 1.416 10.234 1.00 43.31 92 ALA A N 1
ATOM 730 C CA . ALA A 1 92 ? -4.036 2.338 9.641 1.00 43.31 92 ALA A CA 1
ATOM 731 C C . ALA A 1 92 ? -4.949 1.649 8.598 1.00 43.31 92 ALA A C 1
ATOM 733 O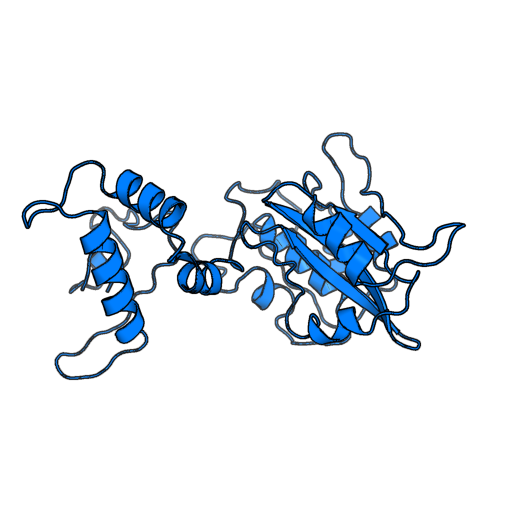 O . ALA A 1 92 ? -4.848 1.865 7.388 1.00 43.31 92 ALA A O 1
ATOM 734 N N . GLU A 1 93 ? -5.898 0.830 9.061 1.00 48.91 93 GLU A N 1
ATOM 735 C CA . GLU A 1 93 ? -7.107 0.522 8.301 1.00 48.91 93 GLU A CA 1
ATOM 736 C C . GLU A 1 93 ? -7.930 1.805 8.159 1.00 48.91 93 GLU A C 1
ATOM 738 O O . GLU A 1 93 ? -8.399 2.393 9.135 1.00 48.91 93 GLU A O 1
ATOM 743 N N . ARG A 1 94 ? -8.110 2.278 6.924 1.00 54.16 94 ARG A N 1
ATOM 744 C CA . ARG A 1 94 ? -8.866 3.509 6.684 1.00 54.16 94 ARG A CA 1
ATOM 745 C C . ARG A 1 94 ? -10.355 3.209 6.848 1.00 54.16 94 ARG A C 1
ATOM 747 O O . ARG A 1 94 ? -10.937 2.472 6.057 1.00 54.16 94 ARG A O 1
ATOM 754 N N . GLY A 1 95 ? -10.959 3.783 7.891 1.00 38.72 95 GLY A N 1
ATOM 755 C CA . GLY A 1 95 ? -12.293 3.481 8.432 1.00 38.72 95 GLY A CA 1
ATOM 756 C C . GLY A 1 95 ? -13.525 3.814 7.574 1.00 38.72 95 GLY A C 1
ATOM 757 O O . GLY A 1 95 ? -14.570 4.149 8.126 1.00 38.72 95 GLY A O 1
ATOM 758 N N . ALA A 1 96 ? -13.461 3.700 6.247 1.00 47.06 96 ALA A N 1
ATOM 759 C CA . ALA A 1 96 ? -14.640 3.744 5.384 1.00 47.06 96 ALA A CA 1
ATOM 760 C C . ALA A 1 96 ? -14.787 2.415 4.638 1.00 47.06 96 ALA A C 1
ATOM 762 O O . ALA A 1 96 ? -13.846 1.950 4.002 1.00 47.06 96 ALA A O 1
ATOM 763 N N . ALA A 1 97 ? -15.977 1.807 4.683 1.00 57.78 97 ALA A N 1
ATOM 764 C CA . ALA A 1 97 ? -16.230 0.567 3.955 1.00 57.78 97 ALA A CA 1
ATOM 765 C C . ALA A 1 97 ? -15.998 0.790 2.443 1.00 57.78 97 ALA A C 1
ATOM 767 O O . ALA A 1 97 ? -16.727 1.582 1.832 1.00 57.78 97 ALA A O 1
ATOM 768 N N . PRO A 1 98 ? -15.026 0.104 1.812 1.00 68.50 98 PRO A N 1
ATOM 769 C CA . PRO A 1 98 ? -14.692 0.340 0.409 1.00 68.50 98 PRO A CA 1
ATOM 770 C C . PRO A 1 98 ? -15.821 -0.163 -0.504 1.00 68.50 98 PRO A C 1
ATOM 772 O O . PRO A 1 98 ? -16.671 -0.919 -0.040 1.00 68.50 98 PRO A O 1
ATOM 775 N N . PRO A 1 99 ? -15.895 0.195 -1.800 1.00 75.75 99 PRO A N 1
ATOM 776 C CA . PRO A 1 99 ? -16.904 -0.338 -2.722 1.00 75.75 99 PRO A CA 1
ATOM 777 C C . PRO A 1 99 ? -16.945 -1.872 -2.715 1.00 75.75 99 PRO A C 1
ATOM 779 O O . PRO A 1 99 ? -15.980 -2.533 -2.346 1.00 75.75 99 PRO A O 1
ATOM 782 N N . LYS A 1 100 ? -18.094 -2.471 -3.050 1.00 82.69 100 LYS A N 1
ATOM 783 C CA . LYS A 1 100 ? -18.159 -3.936 -3.145 1.00 82.69 100 LYS A CA 1
ATOM 784 C C . LYS A 1 100 ? -17.370 -4.376 -4.379 1.00 82.69 100 LYS A C 1
ATOM 786 O O . LYS A 1 100 ? -17.633 -3.878 -5.468 1.00 82.69 100 LYS A O 1
ATOM 791 N N . LEU A 1 101 ? -16.456 -5.325 -4.198 1.00 85.69 101 LEU A N 1
ATOM 792 C CA . LEU A 1 101 ? -15.799 -6.043 -5.285 1.00 85.69 101 LEU A CA 1
ATOM 793 C C . LEU A 1 101 ? -16.329 -7.474 -5.320 1.00 85.69 101 LEU A C 1
ATOM 795 O O . LEU A 1 101 ? -16.505 -8.107 -4.277 1.00 85.69 101 LEU A O 1
ATOM 799 N N . LEU A 1 102 ? -16.616 -7.972 -6.522 1.00 82.25 102 LEU A N 1
ATOM 800 C CA . LEU A 1 102 ? -17.136 -9.323 -6.696 1.00 82.25 102 LEU A CA 1
ATOM 801 C C . LEU A 1 102 ? -16.115 -10.340 -6.166 1.00 82.25 102 LEU A C 1
ATOM 803 O O . LEU A 1 102 ? -14.928 -10.246 -6.460 1.00 82.25 102 LEU A O 1
ATOM 807 N N . GLY A 1 103 ? -16.579 -11.287 -5.350 1.00 79.69 103 GLY A N 1
ATOM 808 C CA . GLY A 1 103 ? -15.728 -12.334 -4.778 1.00 79.69 103 GLY A CA 1
ATOM 809 C C . GLY A 1 103 ? -14.763 -11.879 -3.675 1.00 79.69 103 GLY A C 1
ATOM 810 O O . GLY A 1 103 ? -14.026 -12.718 -3.157 1.00 79.69 103 GLY A O 1
ATOM 811 N N . VAL A 1 104 ? -14.767 -10.600 -3.273 1.00 82.00 104 VAL A N 1
ATOM 812 C CA . VAL A 1 104 ? -13.901 -10.075 -2.203 1.00 82.00 104 VAL A CA 1
ATOM 813 C C . VAL A 1 104 ? -14.742 -9.600 -1.027 1.00 82.00 104 VAL A C 1
ATOM 815 O O . VAL A 1 104 ? -15.553 -8.678 -1.136 1.00 82.00 104 VAL A O 1
ATOM 818 N N . SER A 1 105 ? -14.522 -10.226 0.125 1.00 80.69 105 SER A N 1
ATOM 819 C CA . SER A 1 105 ? -15.131 -9.795 1.378 1.00 80.69 105 SER A CA 1
ATOM 820 C C . SER A 1 105 ? -14.546 -8.452 1.811 1.00 80.69 105 SER A C 1
ATOM 822 O O . SER A 1 105 ? -13.359 -8.180 1.646 1.00 80.69 105 SER A O 1
ATOM 824 N N . ARG A 1 106 ? -15.375 -7.596 2.408 1.00 75.94 106 ARG A N 1
ATOM 825 C CA . ARG A 1 106 ? -14.869 -6.470 3.204 1.00 75.94 106 ARG A CA 1
ATOM 826 C C . ARG A 1 106 ? -14.421 -7.006 4.558 1.00 75.94 106 ARG A C 1
ATOM 828 O O . ARG A 1 106 ? -15.023 -7.966 5.048 1.00 75.94 106 ARG A O 1
ATOM 835 N N . LYS A 1 107 ? -13.428 -6.371 5.178 1.00 66.00 107 LYS A N 1
ATOM 836 C CA . LYS A 1 107 ? -13.053 -6.689 6.558 1.00 66.00 107 LYS A CA 1
ATOM 837 C C . LYS A 1 107 ? -14.278 -6.528 7.450 1.00 66.00 107 LYS A C 1
ATOM 839 O O . LYS A 1 107 ? -14.900 -5.470 7.516 1.00 66.00 107 LYS A O 1
ATOM 844 N N . GLY A 1 108 ? -14.682 -7.633 8.064 1.00 54.72 108 GLY A N 1
ATOM 845 C CA . GLY A 1 108 ? -15.738 -7.653 9.062 1.00 54.72 108 GLY A CA 1
ATOM 846 C C . GLY A 1 108 ? -15.116 -7.559 10.445 1.00 54.72 108 GLY A C 1
ATOM 847 O O . GLY A 1 108 ? -14.083 -8.175 10.698 1.00 54.72 108 GLY A O 1
ATOM 848 N N . SER A 1 109 ? -15.805 -6.909 11.380 1.00 46.34 109 SER A N 1
ATOM 849 C CA . SER A 1 109 ? -15.388 -6.726 12.782 1.00 46.34 109 SER A CA 1
ATOM 850 C C . SER A 1 109 ? -15.228 -8.022 13.611 1.00 46.34 109 SER A C 1
ATOM 852 O O . SER A 1 109 ? -15.152 -7.978 14.841 1.00 46.34 109 SER A O 1
ATOM 854 N N . LYS A 1 110 ? -15.260 -9.191 12.956 1.00 40.78 110 LYS A N 1
ATOM 855 C CA . LYS A 1 110 ? -15.116 -10.541 13.520 1.00 40.78 110 LYS A CA 1
ATOM 856 C C . LYS A 1 110 ? -14.174 -11.455 12.719 1.00 40.78 110 LYS A C 1
ATOM 858 O O . LYS A 1 110 ? -13.931 -12.563 13.180 1.00 40.78 110 LYS A O 1
ATOM 863 N N . ARG A 1 111 ? -13.716 -11.072 11.515 1.00 45.28 111 ARG A N 1
ATOM 864 C CA . ARG A 1 111 ? -13.088 -12.022 10.566 1.00 45.28 111 ARG A CA 1
ATOM 865 C C . ARG A 1 111 ? -11.637 -11.745 10.181 1.00 45.28 111 ARG A C 1
ATOM 867 O O . ARG A 1 111 ? -11.015 -12.633 9.616 1.00 45.28 111 ARG A O 1
ATOM 874 N N . THR A 1 112 ? -11.052 -10.615 10.563 1.00 48.88 112 THR A N 1
ATOM 875 C CA . THR A 1 112 ? -9.648 -10.322 10.238 1.00 48.88 112 THR A CA 1
ATOM 876 C C . THR A 1 112 ? -8.889 -9.786 11.434 1.00 48.88 112 THR A C 1
ATOM 878 O O . THR A 1 112 ? -8.838 -8.585 11.640 1.00 48.88 112 THR A O 1
ATOM 881 N N . ALA A 1 113 ? -8.270 -10.686 12.200 1.00 48.09 113 ALA A N 1
ATOM 882 C CA . ALA A 1 113 ? -7.324 -10.329 13.262 1.00 48.09 113 ALA A CA 1
ATOM 883 C C . ALA A 1 113 ? -5.918 -9.976 12.728 1.00 48.09 113 ALA A C 1
ATOM 885 O O . ALA A 1 113 ? -5.035 -9.626 13.499 1.00 48.09 113 ALA A O 1
ATOM 886 N N . LYS A 1 114 ? -5.682 -10.118 11.415 1.00 55.72 114 LYS A N 1
ATOM 887 C CA . LYS A 1 114 ? -4.384 -9.840 10.789 1.00 55.72 114 LYS A CA 1
ATOM 888 C C . LYS A 1 114 ? -4.358 -8.419 10.231 1.00 55.72 114 LYS A C 1
ATOM 890 O O . LYS A 1 114 ? -5.248 -8.059 9.456 1.00 55.72 114 LYS A O 1
ATOM 895 N N . THR A 1 115 ? -3.302 -7.677 10.549 1.00 61.97 115 THR A N 1
ATOM 896 C CA . THR A 1 115 ? -3.025 -6.321 10.048 1.00 61.97 115 THR A CA 1
ATOM 897 C C . THR A 1 115 ? -2.962 -6.282 8.511 1.00 61.97 115 THR A C 1
ATOM 899 O O . THR A 1 115 ? -3.008 -7.320 7.828 1.00 61.97 115 THR A O 1
ATOM 902 N N . ALA A 1 116 ? -2.900 -5.088 7.911 1.00 57.88 116 ALA A N 1
ATOM 903 C CA . ALA A 1 116 ? -2.721 -4.970 6.459 1.00 57.88 116 ALA A CA 1
ATOM 904 C C . ALA A 1 116 ? -1.448 -5.687 5.986 1.00 57.88 116 ALA A C 1
ATOM 906 O O . ALA A 1 116 ? -1.465 -6.324 4.937 1.00 57.88 116 ALA A O 1
ATOM 907 N N . LEU A 1 117 ? -0.396 -5.652 6.801 1.00 61.12 117 LEU A N 1
ATOM 908 C CA . LEU A 1 117 ? 0.878 -6.293 6.528 1.00 61.12 117 LEU A CA 1
ATOM 909 C C . LEU A 1 117 ? 0.806 -7.822 6.672 1.00 61.12 117 LEU A C 1
ATOM 911 O O . LEU A 1 117 ? 0.980 -8.548 5.694 1.00 61.12 117 LEU A O 1
ATOM 915 N N . ILE A 1 118 ? 0.449 -8.316 7.861 1.00 61.75 118 ILE A N 1
ATOM 916 C CA . ILE A 1 118 ? 0.439 -9.758 8.172 1.00 61.75 118 ILE A CA 1
ATOM 917 C C . ILE A 1 118 ? -0.598 -10.510 7.323 1.00 61.75 118 ILE A C 1
ATOM 919 O O . ILE A 1 118 ? -0.429 -11.679 6.975 1.00 61.75 118 ILE A O 1
ATOM 923 N N . GLY A 1 119 ? -1.713 -9.858 6.989 1.00 60.94 119 GLY A N 1
ATOM 924 C CA . GLY A 1 119 ? -2.763 -10.478 6.189 1.00 60.94 119 GLY A CA 1
ATOM 925 C C . GLY A 1 119 ? -2.513 -10.445 4.681 1.00 60.94 119 GLY A C 1
ATOM 926 O O . GLY A 1 119 ? -3.201 -11.168 3.962 1.00 60.94 119 GLY A O 1
ATOM 927 N N . ALA A 1 120 ? -1.571 -9.632 4.191 1.00 67.38 120 ALA A N 1
ATOM 928 C CA . ALA A 1 120 ? -1.279 -9.537 2.763 1.00 67.38 120 ALA A CA 1
ATOM 929 C C . ALA A 1 120 ? -0.533 -10.771 2.238 1.00 67.38 120 ALA A C 1
ATOM 931 O O . ALA A 1 120 ? -0.921 -11.292 1.196 1.00 67.38 120 ALA A O 1
ATOM 932 N N . ASN A 1 121 ? 0.469 -11.265 2.976 1.00 68.44 121 ASN A N 1
ATOM 933 C CA . ASN A 1 121 ? 1.273 -12.438 2.613 1.00 68.44 121 ASN A CA 1
ATOM 934 C C . ASN A 1 121 ? 1.274 -13.493 3.736 1.00 68.44 121 ASN A C 1
ATOM 936 O O . ASN A 1 121 ? 2.271 -13.653 4.439 1.00 68.44 121 ASN A O 1
ATOM 940 N N . PRO A 1 122 ? 0.166 -14.223 3.949 1.00 61.75 122 PRO A N 1
ATOM 941 C CA . PRO A 1 122 ? 0.072 -15.174 5.055 1.00 61.75 122 PRO A CA 1
ATOM 942 C C . PRO A 1 122 ? 1.005 -16.386 4.911 1.00 61.75 122 PRO A C 1
ATOM 944 O O . PRO A 1 122 ? 1.193 -17.099 5.893 1.00 61.75 122 PRO A O 1
ATOM 947 N N . THR A 1 123 ? 1.547 -16.644 3.717 1.00 63.81 123 THR A N 1
ATOM 948 C CA . THR A 1 123 ? 2.436 -17.781 3.432 1.00 63.81 123 THR A CA 1
ATOM 949 C C . THR A 1 123 ? 3.915 -17.451 3.618 1.00 63.81 123 THR A C 1
ATOM 951 O O . THR A 1 123 ? 4.727 -18.369 3.668 1.00 63.81 123 THR A O 1
ATOM 954 N N . GLY A 1 124 ? 4.276 -16.166 3.716 1.00 62.38 124 GLY A N 1
ATOM 955 C CA . GLY A 1 124 ? 5.672 -15.731 3.800 1.00 62.38 124 GLY A CA 1
ATOM 956 C C . GLY A 1 124 ? 6.471 -15.948 2.509 1.00 62.38 124 GLY A C 1
ATOM 957 O O . GLY A 1 124 ? 7.698 -15.944 2.545 1.00 62.38 124 GLY A O 1
ATOM 958 N N . ASP A 1 125 ? 5.802 -16.148 1.369 1.00 63.53 125 ASP A N 1
ATOM 959 C CA . ASP A 1 125 ? 6.471 -16.382 0.088 1.00 63.53 125 ASP A CA 1
ATOM 960 C C . ASP A 1 125 ? 7.235 -15.121 -0.360 1.00 63.53 125 ASP A C 1
ATOM 962 O O . ASP A 1 125 ? 6.640 -14.081 -0.658 1.00 63.53 125 ASP A O 1
ATOM 966 N N . ALA A 1 126 ? 8.568 -15.207 -0.393 1.00 60.62 126 ALA A N 1
ATOM 967 C CA . ALA A 1 126 ? 9.455 -14.120 -0.813 1.00 60.62 126 ALA A CA 1
ATOM 968 C C . ALA A 1 126 ? 9.386 -13.846 -2.329 1.00 60.62 126 ALA A C 1
ATOM 970 O O . ALA A 1 126 ? 9.712 -12.748 -2.786 1.00 60.62 126 ALA A O 1
ATOM 971 N N . GLY A 1 127 ? 8.917 -14.822 -3.110 1.00 64.19 127 GLY A N 1
ATOM 972 C CA . GLY A 1 127 ? 8.619 -14.710 -4.531 1.00 64.19 127 GLY A CA 1
ATOM 973 C C . GLY A 1 127 ? 7.232 -14.135 -4.806 1.00 64.19 127 GLY A C 1
ATOM 974 O O . GLY A 1 127 ? 6.738 -14.305 -5.907 1.00 64.19 127 GLY A O 1
ATOM 975 N N . ASN A 1 128 ? 6.596 -13.456 -3.849 1.00 75.50 128 ASN A N 1
ATOM 976 C CA . ASN A 1 128 ? 5.212 -12.995 -3.973 1.00 75.50 128 ASN A CA 1
ATOM 977 C C . ASN A 1 128 ? 5.047 -11.466 -3.864 1.00 75.50 128 ASN A C 1
ATOM 979 O O . ASN A 1 128 ? 3.987 -10.958 -3.486 1.00 75.50 128 ASN A O 1
ATOM 983 N N . CYS A 1 129 ? 6.106 -10.694 -4.125 1.00 79.44 129 CYS A N 1
ATOM 984 C CA . CYS A 1 129 ? 6.132 -9.261 -3.811 1.00 79.44 129 CYS A CA 1
ATOM 985 C C . CYS A 1 129 ? 5.027 -8.450 -4.515 1.00 79.44 129 CYS A C 1
ATOM 987 O O . CYS A 1 129 ? 4.405 -7.615 -3.864 1.00 79.44 129 CYS A O 1
ATOM 989 N N . ILE A 1 130 ? 4.703 -8.728 -5.786 1.00 86.94 130 ILE A N 1
ATOM 990 C CA . ILE A 1 130 ? 3.693 -7.962 -6.539 1.00 86.94 130 ILE A CA 1
ATOM 991 C C . ILE A 1 130 ? 2.278 -8.226 -6.013 1.00 86.94 130 ILE A C 1
ATOM 993 O O . ILE A 1 130 ? 1.512 -7.280 -5.799 1.00 86.94 130 ILE A O 1
ATOM 997 N N . ARG A 1 131 ? 1.911 -9.488 -5.753 1.00 88.00 131 ARG A N 1
ATOM 998 C CA . ARG A 1 131 ? 0.586 -9.790 -5.186 1.00 88.00 131 ARG A CA 1
ATOM 999 C C . ARG A 1 131 ? 0.489 -9.283 -3.753 1.00 88.00 131 ARG A C 1
ATOM 1001 O O . ARG A 1 131 ? -0.531 -8.708 -3.386 1.00 88.00 131 ARG A O 1
ATOM 1008 N N . SER A 1 132 ? 1.561 -9.430 -2.972 1.00 85.12 132 SER A N 1
ATOM 1009 C CA . SER A 1 132 ? 1.616 -8.991 -1.574 1.00 85.12 132 SER A CA 1
ATOM 1010 C C . SER A 1 132 ? 1.406 -7.487 -1.438 1.00 85.12 132 SER A C 1
ATOM 1012 O O . SER A 1 132 ? 0.599 -7.063 -0.614 1.00 85.12 132 SER A O 1
ATOM 1014 N N . VAL A 1 133 ? 2.049 -6.663 -2.274 1.00 86.19 133 VAL A N 1
ATOM 1015 C CA . VAL A 1 133 ? 1.837 -5.207 -2.215 1.00 86.19 133 VAL A CA 1
ATOM 1016 C C . VAL A 1 133 ? 0.429 -4.801 -2.653 1.00 86.19 133 VAL A C 1
ATOM 1018 O O . VAL A 1 133 ? -0.158 -3.902 -2.054 1.00 86.19 133 VAL A O 1
ATOM 1021 N N . ASN A 1 134 ? -0.162 -5.487 -3.638 1.00 91.62 134 ASN A N 1
ATOM 1022 C CA . ASN A 1 134 ? -1.548 -5.235 -4.041 1.00 91.62 134 ASN A CA 1
ATOM 1023 C C . ASN A 1 134 ? -2.535 -5.660 -2.940 1.00 91.62 134 ASN A C 1
ATOM 1025 O O . ASN A 1 134 ? -3.449 -4.904 -2.613 1.00 91.62 134 ASN A O 1
ATOM 1029 N N . ALA A 1 135 ? -2.320 -6.818 -2.309 1.00 87.81 135 ALA A N 1
ATOM 1030 C CA . ALA A 1 135 ? -3.107 -7.265 -1.165 1.00 87.81 135 ALA A CA 1
ATOM 1031 C C . ALA A 1 135 ? -2.992 -6.279 0.005 1.00 87.81 135 ALA A C 1
ATOM 1033 O O . ALA A 1 135 ? -4.009 -5.900 0.577 1.00 87.81 135 ALA A O 1
ATOM 1034 N N . TRP A 1 136 ? -1.787 -5.799 0.320 1.00 85.38 136 TRP A N 1
ATOM 1035 C CA . TRP A 1 136 ? -1.558 -4.786 1.352 1.00 85.38 136 TRP A CA 1
ATOM 1036 C C . TRP A 1 136 ? -2.331 -3.488 1.071 1.00 85.38 136 TRP A C 1
ATOM 1038 O O . TRP A 1 136 ? -3.102 -3.050 1.927 1.00 85.38 136 TRP A O 1
ATOM 1048 N N . LEU A 1 137 ? -2.232 -2.928 -0.143 1.00 86.56 137 LEU A N 1
ATOM 1049 C CA . LEU A 1 137 ? -2.995 -1.736 -0.544 1.00 86.56 137 LEU A CA 1
ATOM 1050 C C . LEU A 1 137 ? -4.510 -1.944 -0.396 1.00 86.56 137 LEU A C 1
ATOM 1052 O O . LEU A 1 137 ? -5.217 -1.076 0.115 1.00 86.56 137 LEU A O 1
ATOM 1056 N N . MET A 1 138 ? -5.026 -3.100 -0.824 1.00 88.00 138 MET A N 1
ATOM 1057 C CA . MET A 1 138 ? -6.446 -3.430 -0.686 1.00 88.00 138 MET A CA 1
ATOM 1058 C C . MET A 1 138 ? -6.843 -3.551 0.792 1.00 88.00 138 MET A C 1
ATOM 1060 O O . MET A 1 138 ? -7.884 -3.045 1.215 1.00 88.00 138 MET A O 1
ATOM 1064 N N . ARG A 1 139 ? -5.998 -4.171 1.613 1.00 83.12 139 ARG A N 1
ATOM 1065 C CA . ARG A 1 139 ? -6.240 -4.314 3.049 1.00 83.12 139 ARG A CA 1
ATOM 1066 C C . ARG A 1 139 ? -6.220 -2.980 3.790 1.00 83.12 139 ARG A C 1
ATOM 1068 O O . ARG A 1 139 ? -7.033 -2.829 4.702 1.00 83.12 139 ARG A O 1
ATOM 1075 N N . MET A 1 140 ? -5.372 -2.026 3.395 1.00 76.38 140 MET A N 1
ATOM 1076 C CA . MET A 1 140 ? -5.393 -0.652 3.924 1.00 76.38 140 MET A CA 1
ATOM 1077 C C . MET A 1 140 ? -6.710 0.071 3.626 1.00 76.38 140 MET A C 1
ATOM 1079 O O . MET A 1 140 ? -7.153 0.913 4.403 1.00 76.38 140 MET A O 1
ATOM 1083 N N . GLN A 1 141 ? -7.369 -0.285 2.520 1.00 77.62 141 GLN A N 1
ATOM 1084 C CA . GLN A 1 141 ? -8.682 0.243 2.145 1.00 77.62 141 GLN A CA 1
ATOM 1085 C C . GLN A 1 141 ? -9.855 -0.559 2.730 1.00 77.62 141 GLN A C 1
ATOM 1087 O O . GLN A 1 141 ? -10.999 -0.288 2.382 1.00 77.62 141 GLN A O 1
ATOM 1092 N N . GLY A 1 142 ? -9.606 -1.547 3.596 1.00 77.44 142 GLY A N 1
ATOM 1093 C CA . GLY A 1 142 ? -10.658 -2.300 4.288 1.00 77.44 142 GLY A CA 1
ATOM 1094 C C . GLY A 1 142 ? -11.170 -3.548 3.556 1.00 77.44 142 GLY A C 1
ATOM 1095 O O . GLY A 1 142 ? -12.231 -4.073 3.908 1.00 77.44 142 GLY A O 1
ATOM 1096 N N . TYR A 1 143 ? -10.452 -4.055 2.550 1.00 81.44 143 TYR A N 1
ATOM 1097 C CA . TYR A 1 143 ? -10.755 -5.360 1.948 1.00 81.44 143 TYR A CA 1
ATOM 1098 C C . TYR A 1 143 ? -10.144 -6.509 2.758 1.00 81.44 143 TYR A C 1
ATOM 1100 O O . TYR A 1 143 ? -9.009 -6.421 3.227 1.00 81.44 143 TYR A O 1
ATOM 1108 N N . ASP A 1 144 ? -10.888 -7.603 2.906 1.00 83.12 144 ASP A N 1
ATOM 1109 C CA . ASP A 1 144 ? -10.380 -8.855 3.462 1.00 83.12 144 ASP A CA 1
ATOM 1110 C C . ASP A 1 144 ? -9.890 -9.748 2.324 1.00 83.12 144 ASP A C 1
ATOM 1112 O O . ASP A 1 144 ? -10.647 -10.503 1.708 1.00 83.12 144 ASP A O 1
ATOM 1116 N N . ILE A 1 145 ? -8.613 -9.579 1.998 1.00 83.94 145 ILE A N 1
ATOM 1117 C CA . ILE A 1 145 ? -7.945 -10.295 0.921 1.00 83.94 145 ILE A CA 1
ATOM 1118 C C . ILE A 1 145 ? -6.520 -10.658 1.333 1.00 83.94 145 ILE A C 1
ATOM 1120 O O . ILE A 1 145 ? -5.899 -9.945 2.126 1.00 83.94 145 ILE A O 1
ATOM 1124 N N . SER A 1 146 ? -6.022 -11.760 0.784 1.00 84.75 146 SER A N 1
ATOM 1125 C CA . SER A 1 146 ? -4.653 -12.244 0.938 1.00 84.75 146 SER A CA 1
ATOM 1126 C C . SER A 1 146 ? -4.118 -12.663 -0.424 1.00 84.75 146 SER A C 1
ATOM 1128 O O . SER A 1 146 ? -4.881 -13.171 -1.250 1.00 84.75 146 SER A O 1
ATOM 1130 N N . ALA A 1 147 ? -2.825 -12.447 -0.644 1.00 84.38 147 ALA A N 1
ATOM 1131 C CA . ALA A 1 147 ? -2.140 -12.923 -1.831 1.00 84.38 147 ALA A CA 1
ATOM 1132 C C . ALA A 1 147 ? -2.022 -14.451 -1.819 1.00 84.38 147 ALA A C 1
ATOM 1134 O O . ALA A 1 147 ? -1.679 -15.043 -0.792 1.00 84.38 147 ALA A O 1
ATOM 1135 N N . ILE A 1 148 ? -2.284 -15.076 -2.967 1.00 82.88 148 ILE A N 1
ATOM 1136 C CA . ILE A 1 148 ? -1.886 -16.469 -3.212 1.00 82.88 148 ILE A CA 1
ATOM 1137 C C . ILE A 1 148 ? -0.366 -16.549 -3.454 1.00 82.88 148 ILE A C 1
ATOM 1139 O O . ILE A 1 148 ? 0.225 -15.519 -3.777 1.00 82.88 148 ILE A O 1
ATOM 1143 N N . PRO A 1 149 ? 0.285 -17.715 -3.283 1.00 81.00 149 PRO A N 1
ATOM 1144 C CA . PRO A 1 149 ? 1.705 -17.895 -3.611 1.00 81.00 149 PRO A CA 1
ATOM 1145 C C . PRO A 1 149 ? 2.040 -17.632 -5.090 1.00 81.00 149 PRO A C 1
ATOM 1147 O O . PRO A 1 149 ? 1.181 -17.772 -5.959 1.00 81.00 149 PRO A O 1
ATOM 1150 N N . GLY A 1 150 ? 3.312 -17.329 -5.368 1.00 78.75 150 GLY A N 1
ATOM 1151 C CA . GLY A 1 150 ? 3.861 -17.161 -6.718 1.00 78.75 150 GLY A CA 1
ATOM 1152 C C . GLY A 1 150 ? 3.753 -15.746 -7.302 1.00 78.75 150 GLY A C 1
ATOM 1153 O O . GLY A 1 150 ? 2.830 -14.988 -7.008 1.00 78.75 150 GLY A O 1
ATOM 1154 N N . GLN A 1 151 ? 4.692 -15.380 -8.185 1.00 77.50 151 GLN A N 1
ATOM 1155 C CA . GLN A 1 151 ? 4.627 -14.102 -8.906 1.00 77.50 151 GLN A CA 1
ATOM 1156 C C . GLN A 1 151 ? 3.573 -14.145 -10.019 1.00 77.50 151 GLN A C 1
ATOM 1158 O O .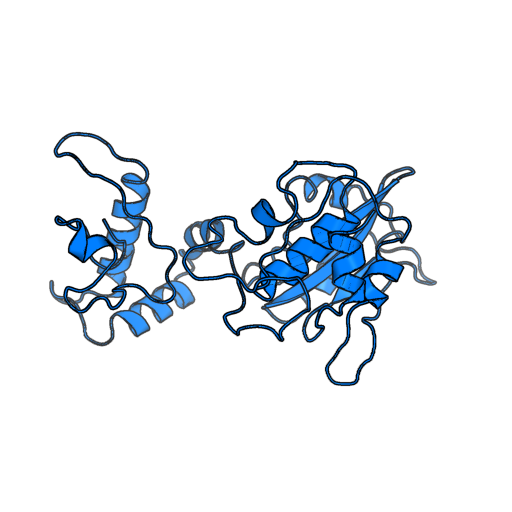 GLN A 1 151 ? 3.495 -15.139 -10.742 1.00 77.50 151 GLN A O 1
ATOM 1163 N N . PRO A 1 152 ? 2.815 -13.056 -10.232 1.00 84.88 152 PRO A N 1
ATOM 1164 C CA . PRO A 1 152 ? 2.020 -12.909 -11.436 1.00 84.88 152 PRO A CA 1
ATOM 1165 C C . PRO A 1 152 ? 2.940 -12.626 -12.640 1.00 84.88 152 PRO A C 1
ATOM 1167 O O . PRO A 1 152 ? 4.073 -12.169 -12.484 1.00 84.88 152 PRO A O 1
ATOM 1170 N N . SER A 1 153 ? 2.437 -12.831 -13.859 1.00 86.75 153 SER A N 1
ATOM 1171 C CA . SER A 1 153 ? 3.185 -12.558 -15.102 1.00 86.75 153 SER A CA 1
ATOM 1172 C C . SER A 1 153 ? 3.401 -11.067 -15.403 1.00 86.75 153 SER A C 1
ATOM 1174 O O . SER A 1 153 ? 4.082 -10.717 -16.367 1.00 86.75 153 SER A O 1
ATOM 1176 N N . VAL A 1 154 ? 2.805 -10.181 -14.602 1.00 90.00 154 VAL A N 1
ATOM 1177 C CA . VAL A 1 154 ? 2.860 -8.727 -14.775 1.00 90.00 154 VAL A CA 1
ATOM 1178 C C . VAL A 1 154 ? 3.871 -8.110 -13.824 1.00 90.00 154 VAL A C 1
ATOM 1180 O O . VAL A 1 154 ? 4.015 -8.557 -12.690 1.00 90.00 154 VAL A O 1
ATOM 1183 N N . ASP A 1 155 ? 4.538 -7.042 -14.260 1.00 90.81 155 ASP A N 1
ATOM 1184 C CA . ASP A 1 155 ? 5.410 -6.265 -13.383 1.00 90.81 155 ASP A CA 1
ATOM 1185 C C . ASP A 1 155 ? 4.619 -5.323 -12.449 1.00 90.81 155 ASP A C 1
ATOM 1187 O O . ASP A 1 155 ? 3.395 -5.179 -12.534 1.00 90.81 155 ASP A O 1
ATOM 1191 N N . ALA A 1 156 ? 5.330 -4.657 -11.535 1.00 89.69 156 ALA A N 1
ATOM 1192 C CA . ALA A 1 156 ? 4.720 -3.745 -10.571 1.00 89.69 156 ALA A CA 1
ATOM 1193 C C . ALA A 1 156 ? 3.967 -2.568 -11.229 1.00 89.69 156 ALA A C 1
ATOM 1195 O O . ALA A 1 156 ? 2.890 -2.204 -10.751 1.00 89.69 156 ALA A O 1
ATOM 1196 N N . GLU A 1 157 ? 4.479 -2.005 -12.330 1.00 92.50 157 GLU A N 1
ATOM 1197 C CA . GLU A 1 157 ? 3.830 -0.886 -13.029 1.00 92.50 157 GLU A CA 1
ATOM 1198 C C . GLU A 1 157 ? 2.572 -1.341 -13.768 1.00 92.50 157 GLU A C 1
ATOM 1200 O O . GLU A 1 157 ? 1.530 -0.690 -13.705 1.00 92.50 157 GLU A O 1
ATOM 1205 N N . ALA A 1 158 ? 2.642 -2.481 -14.450 1.00 93.75 158 ALA A N 1
ATOM 1206 C CA . ALA A 1 158 ? 1.495 -3.110 -15.080 1.00 93.75 158 ALA A CA 1
ATOM 1207 C C . ALA A 1 158 ? 0.429 -3.482 -14.039 1.00 93.75 158 ALA A C 1
ATOM 1209 O O . ALA A 1 158 ? -0.757 -3.252 -14.276 1.00 93.75 158 ALA A O 1
ATOM 1210 N N . SER A 1 159 ? 0.830 -3.960 -12.855 1.00 94.56 159 SER A N 1
ATOM 1211 C CA . SER A 1 159 ? -0.116 -4.287 -11.786 1.00 94.56 159 SER A CA 1
ATOM 1212 C C . SER A 1 159 ? -0.868 -3.055 -11.271 1.00 94.56 159 SER A C 1
ATOM 1214 O O . SER A 1 159 ? -2.092 -3.097 -11.111 1.00 94.56 159 SER A O 1
ATOM 1216 N N . SER A 1 160 ? -0.184 -1.916 -11.097 1.00 93.94 160 SER A N 1
ATOM 1217 C CA . SER A 1 160 ? -0.819 -0.688 -10.608 1.00 93.94 160 SER A CA 1
ATOM 1218 C C . SER A 1 160 ? -1.790 -0.097 -11.633 1.00 93.94 160 SER A C 1
ATOM 1220 O O . SER A 1 160 ? -2.755 0.559 -11.251 1.00 93.94 160 SER A O 1
ATOM 1222 N N . LYS A 1 161 ? -1.608 -0.376 -12.934 1.00 95.56 161 LYS A N 1
ATOM 1223 C CA . LYS A 1 161 ? -2.564 -0.006 -13.993 1.00 95.56 161 LYS A CA 1
ATOM 1224 C C . LYS A 1 161 ? -3.909 -0.716 -13.874 1.00 95.56 161 LYS A C 1
ATOM 1226 O O . LYS A 1 161 ? -4.798 -0.409 -14.661 1.00 95.56 161 LYS A O 1
ATOM 1231 N N . THR A 1 162 ? -4.112 -1.619 -12.917 1.00 96.12 162 THR A N 1
ATOM 1232 C CA . THR A 1 162 ? -5.448 -2.135 -12.576 1.00 96.12 162 THR A CA 1
ATOM 1233 C C . THR A 1 162 ? -6.202 -1.243 -11.589 1.00 96.12 162 THR A C 1
ATOM 1235 O O . THR A 1 162 ? -7.397 -1.424 -11.409 1.00 96.12 162 THR A O 1
ATOM 1238 N N . TRP A 1 163 ? -5.562 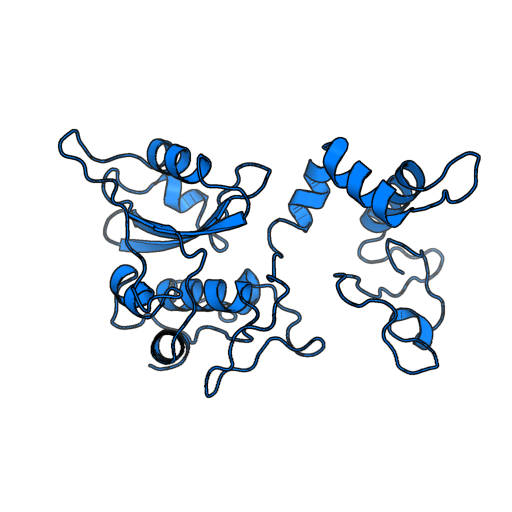-0.241 -10.987 1.00 95.31 163 TRP A N 1
ATOM 1239 C CA . TRP A 1 163 ? -6.192 0.678 -10.037 1.00 95.31 163 TRP A CA 1
ATOM 1240 C C . TRP A 1 163 ? -6.753 1.914 -10.738 1.00 95.31 163 TRP A C 1
ATOM 1242 O O . TRP A 1 163 ? -6.263 2.303 -11.799 1.00 95.31 163 TRP A O 1
ATOM 1252 N N . ARG A 1 164 ? -7.795 2.534 -10.178 1.00 92.50 164 ARG A N 1
ATOM 1253 C CA . ARG A 1 164 ? -8.485 3.680 -10.795 1.00 92.50 164 ARG A CA 1
ATOM 1254 C C . ARG A 1 164 ? -8.740 4.798 -9.792 1.00 92.50 164 ARG A C 1
ATOM 1256 O O . ARG A 1 164 ? -9.153 4.512 -8.669 1.00 92.50 164 ARG A O 1
ATOM 1263 N N . ASP A 1 165 ? -8.502 6.042 -10.196 1.00 85.94 165 ASP A N 1
ATOM 1264 C CA . ASP A 1 165 ? -8.981 7.224 -9.472 1.00 85.94 165 ASP A CA 1
ATOM 1265 C C . ASP A 1 165 ? -10.494 7.447 -9.694 1.00 85.94 165 ASP A C 1
ATOM 1267 O O . ASP A 1 165 ? -11.179 6.651 -10.345 1.00 85.94 165 ASP A O 1
ATOM 1271 N N . ASP A 1 166 ? -11.025 8.542 -9.151 1.00 83.50 166 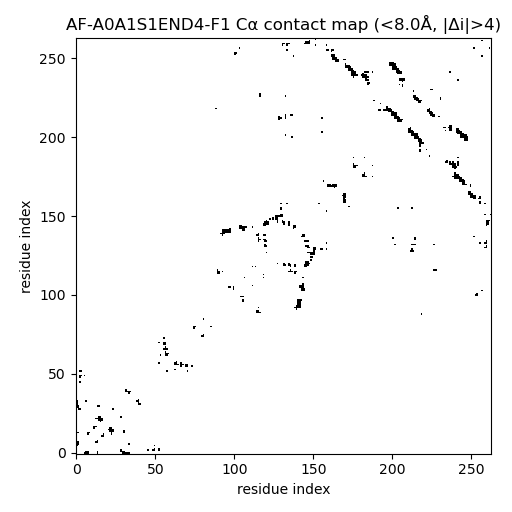ASP A N 1
ATOM 1272 C CA . ASP A 1 166 ? -12.424 8.961 -9.302 1.00 83.50 166 ASP A CA 1
ATOM 1273 C C . ASP A 1 166 ? -12.821 9.300 -10.752 1.00 83.50 166 ASP A C 1
ATOM 1275 O O . ASP A 1 166 ? -14.003 9.275 -11.094 1.00 83.50 166 ASP A O 1
ATOM 1279 N N . ARG A 1 167 ? -11.840 9.566 -11.619 1.00 86.19 167 ARG A N 1
ATOM 1280 C CA . ARG A 1 167 ? -11.997 9.869 -13.049 1.00 86.19 167 ARG A CA 1
ATOM 1281 C C . ARG A 1 167 ? -11.720 8.659 -13.943 1.00 86.19 167 ARG A C 1
ATOM 1283 O O . ARG A 1 167 ? -11.727 8.796 -15.166 1.00 86.19 167 ARG A O 1
ATOM 1290 N N . GLY A 1 168 ? -11.458 7.486 -13.366 1.00 85.25 168 GLY A N 1
ATOM 1291 C CA . GLY A 1 168 ? -11.145 6.269 -14.110 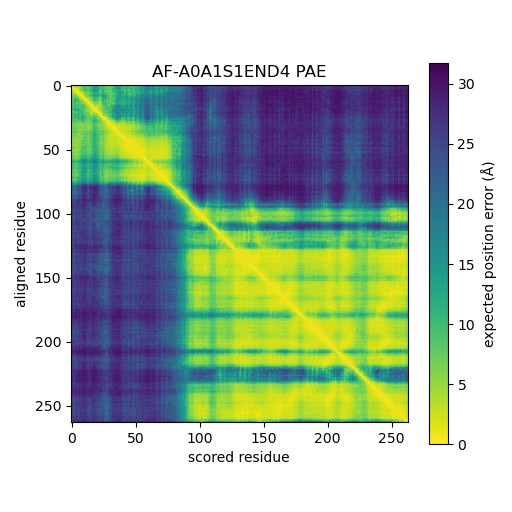1.00 85.25 168 GLY A CA 1
ATOM 1292 C C . GLY A 1 168 ? -9.737 6.235 -14.717 1.00 85.25 168 GLY A C 1
ATOM 1293 O O . GLY A 1 168 ? -9.483 5.421 -15.607 1.00 85.25 168 GLY A O 1
ATOM 1294 N N . LYS A 1 169 ? -8.805 7.077 -14.265 1.00 93.25 169 LYS A N 1
ATOM 1295 C CA . LYS A 1 169 ? -7.406 7.061 -14.711 1.00 93.25 169 LYS A CA 1
ATOM 1296 C C . LYS A 1 169 ? -6.554 6.125 -13.846 1.00 93.25 169 LYS A C 1
ATOM 1298 O O . LYS A 1 169 ? -6.823 5.978 -12.653 1.00 93.25 169 LYS A O 1
ATOM 1303 N N . PRO A 1 170 ? -5.533 5.470 -14.429 1.00 95.75 170 PRO A N 1
ATOM 1304 C CA . PRO A 1 170 ? -4.577 4.673 -13.674 1.00 95.75 170 PRO A CA 1
ATOM 1305 C C . PRO A 1 170 ? -3.539 5.555 -12.960 1.00 95.75 170 PRO A C 1
ATOM 1307 O O . PRO A 1 170 ? -3.290 6.685 -13.391 1.00 95.75 170 PRO A O 1
ATOM 1310 N N . PRO A 1 171 ? -2.898 5.034 -11.902 1.00 94.69 171 PRO A N 1
ATOM 1311 C CA . PRO A 1 171 ? -1.854 5.753 -11.190 1.00 94.69 171 PRO A CA 1
ATOM 1312 C C . PRO A 1 171 ? -0.591 5.887 -12.052 1.00 94.69 171 PRO A C 1
ATOM 1314 O O . PRO A 1 171 ? -0.267 5.005 -12.853 1.00 94.69 171 PRO A O 1
ATOM 1317 N N . GLN A 1 172 ? 0.114 7.007 -11.890 1.00 95.06 172 GLN A N 1
ATOM 1318 C CA . GLN A 1 172 ? 1.312 7.340 -12.660 1.00 95.06 172 GLN A CA 1
ATOM 1319 C C . GLN A 1 172 ? 2.563 7.185 -11.804 1.00 95.06 172 GLN A C 1
ATOM 1321 O O . GLN A 1 172 ? 2.623 7.685 -10.682 1.00 95.06 172 GLN A O 1
ATOM 1326 N N . TRP A 1 173 ? 3.557 6.492 -12.351 1.00 94.12 173 TRP A N 1
ATOM 1327 C CA . TRP A 1 173 ? 4.836 6.293 -11.688 1.00 94.12 173 TRP A CA 1
ATOM 1328 C C . TRP A 1 173 ? 5.779 7.448 -11.985 1.00 94.12 173 TRP A C 1
ATOM 1330 O O . TRP A 1 173 ? 5.905 7.883 -13.129 1.00 94.12 173 TRP A O 1
ATOM 1340 N N . THR A 1 174 ? 6.485 7.883 -10.953 1.00 93.12 174 THR A N 1
ATOM 1341 C CA . THR A 1 174 ? 7.614 8.800 -11.059 1.00 93.12 174 THR A CA 1
ATOM 1342 C C . THR A 1 174 ? 8.899 7.991 -11.056 1.00 93.12 174 THR A C 1
ATOM 1344 O O . THR A 1 174 ? 9.024 7.022 -10.299 1.00 93.12 174 THR A O 1
ATOM 1347 N N . GLY A 1 175 ? 9.847 8.362 -11.917 1.00 90.62 175 GLY A N 1
ATOM 1348 C CA . GLY A 1 175 ? 11.140 7.703 -11.993 1.00 90.62 175 GLY A CA 1
ATOM 1349 C C . GLY A 1 175 ? 12.310 8.545 -11.546 1.00 90.62 175 GLY A C 1
ATOM 1350 O O . GLY A 1 175 ? 12.290 9.761 -11.677 1.00 90.62 175 GLY A O 1
ATOM 1351 N N . SER A 1 176 ? 13.317 7.859 -10.999 1.00 86.31 176 SER A N 1
ATOM 1352 C CA . SER A 1 176 ? 14.569 8.479 -10.575 1.00 86.31 176 SER A CA 1
ATOM 1353 C C . SER A 1 176 ? 15.633 8.565 -11.668 1.00 86.31 176 SER A C 1
ATOM 1355 O O . SER A 1 176 ? 16.748 8.996 -11.385 1.00 86.31 176 SER A O 1
ATOM 1357 N N . ASP A 1 177 ? 15.357 8.105 -12.885 1.00 86.75 177 ASP A N 1
ATOM 1358 C CA . ASP A 1 177 ? 16.238 8.243 -14.040 1.00 86.75 177 ASP A CA 1
ATOM 1359 C C . ASP A 1 177 ? 16.049 9.614 -14.692 1.00 86.75 177 ASP A C 1
ATOM 1361 O O . ASP A 1 177 ? 15.135 9.825 -15.483 1.00 86.75 177 ASP A O 1
ATOM 1365 N N . HIS A 1 178 ? 16.933 10.552 -14.358 1.00 78.25 178 HIS A N 1
ATOM 1366 C CA . HIS A 1 178 ? 16.943 11.883 -14.958 1.00 78.25 178 HIS A CA 1
ATOM 1367 C C . HIS A 1 178 ? 18.105 12.039 -15.936 1.00 78.25 178 HIS A C 1
ATOM 1369 O O . HIS A 1 178 ? 19.110 11.330 -15.859 1.00 78.25 178 HIS A O 1
ATOM 1375 N N . GLU A 1 179 ? 18.000 13.043 -16.807 1.00 73.38 179 GLU A N 1
ATOM 1376 C CA . GLU A 1 179 ? 19.069 13.441 -17.732 1.00 73.38 179 GLU A CA 1
ATOM 1377 C C . GLU A 1 179 ? 20.378 13.787 -17.002 1.00 73.38 179 GLU A C 1
ATOM 1379 O O . GLU A 1 179 ? 21.467 13.551 -17.518 1.00 73.38 179 GLU A O 1
ATOM 1384 N N . THR A 1 180 ? 20.279 14.296 -15.770 1.00 74.25 180 THR A N 1
ATOM 1385 C CA . THR A 1 180 ? 21.418 14.656 -14.910 1.00 74.25 180 THR A CA 1
ATOM 1386 C C . THR A 1 180 ? 21.992 13.474 -14.119 1.00 74.25 180 THR A C 1
ATOM 1388 O O . THR A 1 180 ? 22.947 13.647 -13.360 1.00 74.25 180 THR A O 1
ATOM 1391 N N . GLY A 1 181 ? 21.431 12.273 -14.291 1.00 77.06 181 GLY A N 1
ATOM 1392 C CA . GLY A 1 181 ? 21.825 11.046 -13.606 1.00 77.06 181 GLY A CA 1
ATOM 1393 C C . GLY A 1 181 ? 20.701 10.418 -12.777 1.00 77.06 181 GLY A C 1
ATOM 1394 O O . GLY A 1 181 ? 19.668 11.023 -12.494 1.00 77.06 181 GLY A O 1
ATOM 1395 N N . GLY A 1 182 ? 20.914 9.164 -12.375 1.00 85.62 182 GLY A N 1
ATOM 1396 C CA . GLY A 1 182 ? 19.968 8.412 -11.553 1.00 85.62 182 GLY A CA 1
ATOM 1397 C C . GLY A 1 182 ? 19.990 8.830 -10.079 1.00 85.62 182 GLY A C 1
ATOM 1398 O O . GLY A 1 182 ? 21.064 8.903 -9.481 1.00 85.62 182 GLY A O 1
ATOM 1399 N N . LEU A 1 183 ? 18.829 9.042 -9.448 1.00 81.19 183 LEU A N 1
ATOM 1400 C CA . LEU A 1 183 ? 18.774 9.310 -8.003 1.00 81.19 183 LEU A CA 1
ATOM 1401 C C . LEU A 1 183 ? 19.023 8.031 -7.193 1.00 81.19 183 LEU A C 1
ATOM 1403 O O . LEU A 1 183 ? 18.481 6.965 -7.507 1.00 81.19 183 LEU A O 1
ATOM 1407 N N . ALA A 1 184 ? 19.820 8.163 -6.132 1.00 84.19 184 ALA A N 1
ATOM 1408 C CA . ALA A 1 184 ? 19.965 7.165 -5.075 1.00 84.19 184 ALA A CA 1
ATOM 1409 C C . ALA A 1 184 ? 18.780 7.218 -4.093 1.00 84.19 184 ALA A C 1
ATOM 1411 O O . ALA A 1 184 ? 18.022 8.192 -4.081 1.00 84.19 184 ALA A O 1
ATOM 1412 N N . TRP A 1 185 ? 18.658 6.190 -3.247 1.00 85.31 185 TRP A N 1
ATOM 1413 C CA . TRP A 1 185 ? 17.545 6.041 -2.305 1.00 85.31 185 TRP A CA 1
ATOM 1414 C C . TRP A 1 185 ? 17.312 7.280 -1.435 1.00 85.31 185 TRP A C 1
ATOM 1416 O O . TRP A 1 185 ? 16.182 7.735 -1.342 1.00 85.31 185 TRP A O 1
ATOM 1426 N N . GLU A 1 186 ? 18.361 7.885 -0.875 1.00 84.94 186 GLU A N 1
ATOM 1427 C CA . GLU A 1 186 ? 18.243 9.067 -0.007 1.00 84.94 186 GLU A CA 1
ATOM 1428 C C . GLU A 1 186 ? 17.499 10.233 -0.682 1.00 84.94 186 GLU A C 1
ATOM 1430 O O . GLU A 1 186 ? 16.618 10.853 -0.092 1.00 84.94 186 GLU A O 1
ATOM 1435 N N . LYS A 1 187 ? 17.785 10.493 -1.962 1.00 86.94 187 LYS A N 1
ATOM 1436 C CA . LYS A 1 187 ? 17.101 11.548 -2.720 1.00 86.94 187 LYS A CA 1
ATOM 1437 C C . LYS A 1 187 ? 15.647 11.185 -3.019 1.00 86.94 187 LYS A C 1
ATOM 1439 O O . LYS A 1 187 ? 14.783 12.046 -2.907 1.00 86.94 187 LYS A O 1
ATOM 1444 N N . VAL A 1 188 ? 15.373 9.921 -3.346 1.00 86.69 188 VAL A N 1
ATOM 1445 C CA . VAL A 1 188 ? 14.001 9.420 -3.549 1.00 86.69 188 VAL A CA 1
ATOM 1446 C C . VAL A 1 188 ? 13.196 9.509 -2.250 1.00 86.69 188 VAL A C 1
ATOM 1448 O O . VAL A 1 188 ? 12.057 9.970 -2.251 1.00 86.69 188 VAL A O 1
ATOM 1451 N N . ARG A 1 189 ? 13.805 9.134 -1.123 1.00 86.38 189 ARG A N 1
ATOM 1452 C CA . ARG A 1 189 ? 13.232 9.266 0.216 1.00 86.38 189 ARG A CA 1
ATOM 1453 C C . ARG A 1 189 ? 12.881 10.720 0.526 1.00 86.38 189 ARG A C 1
ATOM 1455 O O . ARG A 1 189 ? 11.749 10.977 0.918 1.00 86.38 189 ARG A O 1
ATOM 1462 N N . ASN A 1 190 ? 13.781 11.666 0.256 1.00 86.25 190 ASN A N 1
ATOM 1463 C CA . ASN A 1 190 ? 13.511 13.096 0.443 1.00 86.25 190 ASN A CA 1
ATOM 1464 C C . ASN A 1 190 ? 12.321 13.599 -0.394 1.00 86.25 190 ASN A C 1
ATOM 1466 O O . ASN A 1 190 ? 11.661 14.562 -0.011 1.00 86.25 190 ASN A O 1
ATOM 1470 N N . GLU A 1 191 ? 12.041 12.999 -1.553 1.00 87.69 191 GLU A N 1
ATOM 1471 C CA . GLU A 1 191 ? 10.851 13.332 -2.345 1.00 87.69 191 GLU A CA 1
ATOM 1472 C C . GLU A 1 191 ? 9.573 12.736 -1.755 1.00 87.69 191 GLU A C 1
ATOM 1474 O O . GLU A 1 191 ? 8.557 13.426 -1.670 1.00 87.69 191 GLU A O 1
ATOM 1479 N N . LEU A 1 192 ? 9.628 11.490 -1.285 1.00 85.75 192 LEU A N 1
ATOM 1480 C CA . LEU A 1 192 ? 8.510 10.840 -0.599 1.00 85.75 192 LEU A CA 1
ATOM 1481 C C . LEU A 1 192 ? 8.174 11.519 0.738 1.00 85.75 192 LEU A C 1
ATOM 1483 O O . LEU A 1 192 ? 7.001 11.648 1.083 1.00 85.75 192 LEU A O 1
ATOM 1487 N N . GLU A 1 193 ? 9.170 12.023 1.467 1.00 84.50 193 GLU A N 1
ATOM 1488 C CA . GLU A 1 193 ? 8.979 12.734 2.737 1.00 84.50 193 GLU A CA 1
ATOM 1489 C C . GLU A 1 193 ? 8.248 14.078 2.582 1.00 84.50 193 GLU A C 1
ATOM 1491 O O . GLU A 1 193 ? 7.616 14.536 3.536 1.00 84.50 193 GLU A O 1
ATOM 1496 N N . LYS A 1 194 ? 8.265 14.679 1.383 1.00 86.12 194 LYS A N 1
ATOM 1497 C CA . LYS A 1 194 ? 7.505 15.902 1.058 1.00 86.12 194 LYS A CA 1
ATOM 1498 C C . LYS A 1 194 ? 6.015 15.643 0.830 1.00 86.12 194 LYS A C 1
ATOM 1500 O O . LYS A 1 194 ? 5.246 16.599 0.734 1.00 86.12 194 LYS A O 1
ATOM 1505 N N . MET A 1 195 ? 5.602 14.382 0.695 1.00 84.00 195 MET A N 1
ATOM 1506 C CA . MET A 1 195 ? 4.193 14.041 0.512 1.00 84.00 195 MET A CA 1
ATOM 1507 C C . MET A 1 195 ? 3.382 14.384 1.774 1.00 84.00 195 MET A C 1
ATOM 1509 O O . MET A 1 195 ? 3.919 14.329 2.884 1.00 84.00 195 MET A O 1
ATOM 1513 N N . PRO A 1 196 ? 2.081 14.706 1.639 1.00 81.56 196 PRO A N 1
ATOM 1514 C CA . PRO A 1 196 ? 1.206 14.913 2.788 1.00 81.56 196 PRO A CA 1
ATOM 1515 C C . PRO A 1 196 ? 1.190 13.703 3.728 1.00 81.56 196 PRO A C 1
ATOM 1517 O O . PRO A 1 196 ? 1.256 12.556 3.274 1.00 81.56 196 PRO A O 1
ATOM 1520 N N . GLU A 1 197 ? 1.044 13.944 5.031 1.00 80.25 197 GLU A N 1
ATOM 1521 C CA . GLU A 1 197 ? 0.812 12.870 5.999 1.00 80.25 197 GLU A CA 1
ATOM 1522 C C . GLU A 1 197 ? -0.413 12.029 5.605 1.00 80.25 197 GLU A C 1
ATOM 1524 O O . GLU A 1 197 ? -1.427 12.548 5.134 1.00 80.25 197 GLU A O 1
ATOM 1529 N N . GLY A 1 198 ? -0.291 10.709 5.737 1.00 73.56 198 GLY A N 1
ATOM 1530 C CA . GLY A 1 198 ? -1.294 9.757 5.273 1.00 73.56 198 GLY A CA 1
ATOM 1531 C C . GLY A 1 198 ? -1.255 9.486 3.764 1.00 73.56 198 GLY A C 1
ATOM 1532 O O . GLY A 1 198 ? -2.132 8.779 3.256 1.00 73.56 198 GLY A O 1
ATOM 1533 N N . SER A 1 199 ? -0.269 10.000 3.025 1.00 82.81 199 SER A N 1
ATOM 1534 C CA . SER A 1 199 ? 0.026 9.512 1.670 1.00 82.81 199 SER A CA 1
ATOM 1535 C C . SER A 1 199 ? 0.604 8.104 1.733 1.00 82.81 199 SER A C 1
ATOM 1537 O O . SER A 1 199 ? 1.294 7.759 2.683 1.00 82.81 199 SER A O 1
ATOM 1539 N N . PHE A 1 200 ? 0.340 7.284 0.726 1.00 86.31 200 PHE A N 1
ATOM 1540 C CA . PHE A 1 200 ? 0.859 5.922 0.665 1.00 86.31 200 PHE A CA 1
ATOM 1541 C C . PHE A 1 200 ? 0.962 5.470 -0.780 1.00 86.31 200 PHE A C 1
ATOM 1543 O O . PHE A 1 200 ? 0.269 5.992 -1.655 1.00 86.31 200 PHE A O 1
ATOM 1550 N N . GLY A 1 201 ? 1.764 4.450 -1.036 1.00 90.56 201 GLY A N 1
ATOM 1551 C CA . GLY A 1 201 ? 1.828 3.862 -2.355 1.00 90.56 201 GLY A CA 1
ATOM 1552 C C . GLY A 1 201 ? 2.865 2.771 -2.484 1.00 90.56 201 GLY A C 1
ATOM 1553 O O . GLY A 1 201 ? 3.116 2.036 -1.534 1.00 90.56 201 GLY A O 1
ATOM 1554 N N . LEU A 1 202 ? 3.411 2.630 -3.688 1.00 90.94 202 LEU A N 1
ATOM 1555 C CA . LEU A 1 202 ? 4.386 1.594 -4.012 1.00 90.94 202 LEU A CA 1
ATOM 1556 C C . LEU A 1 202 ? 5.707 2.217 -4.434 1.00 90.94 202 LEU A C 1
ATOM 1558 O O . LEU A 1 202 ? 5.737 3.288 -5.041 1.00 90.94 202 LEU A O 1
ATOM 1562 N N . ILE A 1 203 ? 6.792 1.513 -4.143 1.00 89.94 203 ILE A N 1
ATOM 1563 C CA . ILE A 1 203 ? 8.119 1.805 -4.662 1.00 89.94 203 ILE A CA 1
ATOM 1564 C C . ILE A 1 203 ? 8.741 0.524 -5.196 1.00 89.94 203 ILE A C 1
ATOM 1566 O O . ILE A 1 203 ? 8.738 -0.515 -4.537 1.00 89.94 203 ILE A O 1
ATOM 1570 N N . ARG A 1 204 ? 9.267 0.600 -6.415 1.00 88.75 204 ARG A N 1
ATOM 1571 C CA . ARG A 1 204 ? 10.047 -0.459 -7.044 1.00 88.75 204 ARG A CA 1
ATOM 1572 C C . ARG A 1 204 ? 11.496 -0.021 -7.168 1.00 88.75 204 ARG A C 1
ATOM 1574 O O . ARG A 1 204 ? 11.767 1.153 -7.406 1.00 88.75 204 ARG A O 1
ATOM 1581 N N . TYR A 1 205 ? 12.411 -0.969 -7.068 1.00 86.00 205 TYR A N 1
ATOM 1582 C CA . TYR A 1 205 ? 13.844 -0.742 -7.220 1.00 86.00 205 TYR A CA 1
ATOM 1583 C C . TYR A 1 205 ? 14.526 -2.014 -7.718 1.00 86.00 205 TYR A C 1
ATOM 1585 O O . TYR A 1 205 ? 13.977 -3.113 -7.611 1.00 86.00 205 TYR A O 1
ATOM 1593 N N . ARG A 1 206 ? 15.726 -1.878 -8.286 1.00 83.62 206 ARG A N 1
ATOM 1594 C CA . ARG A 1 206 ? 16.562 -3.029 -8.639 1.00 83.62 206 ARG A CA 1
ATOM 1595 C C . ARG A 1 206 ? 17.679 -3.190 -7.630 1.00 83.62 206 ARG A C 1
ATOM 1597 O O . ARG A 1 206 ? 18.382 -2.230 -7.316 1.00 83.62 206 ARG A O 1
ATOM 1604 N N . ARG A 1 207 ? 17.899 -4.430 -7.210 1.00 73.94 207 ARG A N 1
ATOM 1605 C CA . ARG A 1 207 ? 19.097 -4.840 -6.488 1.00 73.94 207 ARG A CA 1
ATOM 1606 C C . ARG A 1 207 ? 19.793 -5.924 -7.297 1.00 73.94 207 ARG A C 1
ATOM 1608 O O . ARG A 1 207 ? 19.220 -6.973 -7.571 1.00 73.94 207 ARG A O 1
ATOM 1615 N N . ARG A 1 208 ? 21.046 -5.682 -7.693 1.00 70.56 208 ARG A N 1
ATOM 1616 C CA . ARG A 1 208 ? 21.768 -6.552 -8.641 1.00 70.56 208 ARG A CA 1
ATOM 1617 C C . ARG A 1 208 ? 20.911 -6.817 -9.895 1.00 70.56 208 ARG A C 1
ATOM 1619 O O . ARG A 1 208 ? 20.620 -5.870 -10.617 1.00 70.56 208 ARG A O 1
ATOM 1626 N N . MET A 1 209 ? 20.506 -8.067 -10.141 1.00 66.31 209 MET A N 1
ATOM 1627 C CA . MET A 1 209 ? 19.709 -8.471 -11.308 1.00 66.31 209 MET A CA 1
ATOM 1628 C C . MET A 1 209 ? 18.210 -8.650 -11.017 1.00 66.31 209 MET A C 1
ATOM 1630 O O . MET A 1 209 ? 17.465 -8.994 -11.930 1.00 66.31 209 MET A O 1
ATOM 1634 N N . THR A 1 210 ? 17.745 -8.431 -9.782 1.00 69.75 210 THR A N 1
ATOM 1635 C CA . THR A 1 210 ? 16.338 -8.638 -9.406 1.00 69.75 210 THR A CA 1
ATOM 1636 C C . THR A 1 210 ? 15.625 -7.311 -9.162 1.00 69.75 210 THR A C 1
ATOM 1638 O O . THR A 1 210 ? 16.163 -6.390 -8.542 1.00 69.75 210 THR A O 1
ATOM 1641 N N . ALA A 1 211 ? 14.403 -7.198 -9.683 1.00 80.38 211 ALA A N 1
ATOM 1642 C CA . ALA A 1 211 ? 13.503 -6.092 -9.384 1.00 80.38 211 ALA A CA 1
ATOM 1643 C C . ALA A 1 211 ? 12.625 -6.462 -8.184 1.00 80.38 211 ALA A C 1
ATOM 1645 O O . ALA A 1 211 ? 12.033 -7.540 -8.155 1.00 80.38 211 ALA A O 1
ATOM 1646 N N . HIS A 1 212 ? 12.526 -5.556 -7.218 1.00 80.50 212 HIS A N 1
ATOM 1647 C CA . HIS A 1 212 ? 11.672 -5.689 -6.044 1.00 80.50 212 HIS A CA 1
ATOM 1648 C C . HIS A 1 212 ? 10.664 -4.543 -6.002 1.00 80.50 212 HIS A C 1
ATOM 1650 O O . HIS A 1 212 ? 10.916 -3.459 -6.529 1.00 80.50 212 HIS A O 1
ATOM 1656 N N . VAL A 1 213 ? 9.515 -4.794 -5.377 1.00 84.19 213 VAL A N 1
ATOM 1657 C CA . VAL A 1 213 ? 8.498 -3.785 -5.079 1.00 84.19 213 VAL A CA 1
ATOM 1658 C C . VAL A 1 213 ? 8.086 -3.915 -3.622 1.00 84.19 213 VAL A C 1
ATOM 1660 O O . VAL A 1 213 ? 7.948 -5.025 -3.110 1.00 84.19 213 VAL A O 1
ATOM 1663 N N . THR A 1 214 ? 7.896 -2.781 -2.961 1.00 82.75 214 THR A N 1
ATOM 1664 C CA . THR A 1 214 ? 7.376 -2.708 -1.598 1.00 82.75 214 THR A CA 1
ATOM 1665 C C . THR A 1 214 ? 6.414 -1.531 -1.444 1.00 82.75 214 THR A C 1
ATOM 1667 O O . THR A 1 214 ? 6.320 -0.671 -2.326 1.00 82.75 214 THR A O 1
ATOM 1670 N N . GLY A 1 215 ? 5.652 -1.530 -0.353 1.00 82.88 215 GLY A N 1
ATOM 1671 C CA . GLY A 1 215 ? 4.792 -0.416 0.034 1.00 82.88 215 GLY A CA 1
ATOM 1672 C C . GLY A 1 215 ? 5.592 0.733 0.646 1.00 82.88 215 GLY A C 1
ATOM 1673 O O . GLY A 1 215 ? 6.695 0.534 1.146 1.00 82.88 215 GLY A O 1
ATOM 1674 N N . TRP A 1 216 ? 5.037 1.937 0.602 1.00 84.38 216 TRP A N 1
ATOM 1675 C CA . TRP A 1 216 ? 5.473 3.060 1.424 1.00 84.38 216 TRP A CA 1
ATOM 1676 C C . TRP A 1 216 ? 4.254 3.787 1.978 1.00 84.38 216 TRP A C 1
ATOM 1678 O O . TRP A 1 216 ? 3.207 3.850 1.334 1.00 84.38 216 TRP A O 1
ATOM 1688 N N . GLU A 1 217 ? 4.405 4.382 3.151 1.00 80.75 217 GLU A N 1
ATOM 1689 C CA . GLU A 1 217 ? 3.412 5.257 3.764 1.00 80.75 217 GLU A CA 1
ATOM 1690 C C . GLU A 1 217 ? 4.128 6.462 4.362 1.00 80.75 217 GLU A C 1
ATOM 1692 O O . GLU A 1 217 ? 5.230 6.324 4.870 1.00 80.75 217 GLU A O 1
ATOM 1697 N N . LYS A 1 218 ? 3.529 7.650 4.280 1.00 80.00 218 LYS A N 1
ATOM 1698 C CA . LYS A 1 218 ? 4.010 8.850 4.956 1.00 80.00 218 LYS A CA 1
ATOM 1699 C C . LYS A 1 218 ? 3.312 8.965 6.302 1.00 80.00 218 LYS A C 1
ATOM 1701 O O . LYS A 1 218 ? 2.174 9.426 6.385 1.00 80.00 218 LYS A O 1
ATOM 1706 N N . THR A 1 219 ? 4.031 8.619 7.361 1.00 71.12 219 THR A N 1
ATOM 1707 C CA . THR A 1 219 ? 3.570 8.809 8.743 1.00 71.12 219 THR A CA 1
ATOM 1708 C C . THR A 1 219 ? 4.008 10.172 9.299 1.00 71.12 219 THR A C 1
ATOM 1710 O O . THR A 1 219 ? 4.928 10.816 8.769 1.00 71.12 219 THR A O 1
ATOM 1713 N N . GLY A 1 220 ? 3.393 10.614 10.401 1.00 61.81 220 GLY A N 1
ATOM 1714 C CA . GLY A 1 220 ? 3.788 11.827 11.132 1.00 61.81 220 GLY A CA 1
ATOM 1715 C C . GLY A 1 220 ? 5.226 11.811 11.679 1.00 61.81 220 GLY A C 1
ATOM 1716 O O . GLY A 1 220 ? 5.752 12.858 12.034 1.00 61.81 220 GLY A O 1
ATOM 1717 N N . ASN A 1 221 ? 5.895 10.650 11.696 1.00 58.06 221 ASN A N 1
ATOM 1718 C CA . ASN A 1 221 ? 7.306 10.511 12.084 1.00 58.06 221 ASN A CA 1
ATOM 1719 C C . ASN A 1 221 ? 8.273 10.501 10.881 1.00 58.06 221 ASN A C 1
ATOM 1721 O O . ASN A 1 221 ? 9.469 10.305 11.065 1.00 58.06 221 ASN A O 1
ATOM 1725 N N . GLY A 1 222 ? 7.770 10.669 9.651 1.00 53.91 222 GLY A N 1
ATOM 1726 C CA . GLY A 1 222 ? 8.590 10.640 8.430 1.00 53.91 222 GLY A CA 1
ATOM 1727 C C . GLY A 1 222 ? 8.980 9.236 7.955 1.00 53.91 222 GLY A C 1
ATOM 1728 O O . GLY A 1 222 ? 9.674 9.109 6.953 1.00 53.91 222 GLY A O 1
ATOM 1729 N N . LEU A 1 223 ? 8.521 8.184 8.640 1.00 54.66 223 LEU A N 1
ATOM 1730 C CA . LEU A 1 223 ? 8.849 6.800 8.307 1.00 54.66 223 LEU A CA 1
ATOM 1731 C C . LEU A 1 223 ? 8.120 6.359 7.037 1.00 54.66 223 LEU A C 1
ATOM 1733 O O . LEU A 1 223 ? 6.900 6.499 6.986 1.00 54.66 223 LEU A O 1
ATOM 1737 N N . ILE A 1 224 ? 8.877 5.788 6.094 1.00 55.75 224 ILE A N 1
ATOM 1738 C CA . ILE A 1 224 ? 8.419 5.029 4.926 1.00 55.75 224 ILE A CA 1
ATOM 1739 C C . ILE A 1 224 ? 8.514 3.547 5.285 1.00 55.75 224 ILE A C 1
ATOM 1741 O O . ILE A 1 224 ? 9.597 2.971 5.231 1.00 55.75 224 ILE A O 1
ATOM 1745 N N . GLN A 1 225 ? 7.400 2.920 5.659 1.00 53.69 225 GLN A N 1
ATOM 1746 C CA . GLN A 1 225 ? 7.434 1.509 6.026 1.00 53.69 225 GLN A CA 1
ATOM 1747 C C . GLN A 1 225 ? 7.204 0.604 4.816 1.00 53.69 225 GLN A C 1
ATOM 1749 O O . GLN A 1 225 ? 6.134 0.593 4.207 1.00 53.69 225 GLN A O 1
ATOM 1754 N N . ALA A 1 226 ? 8.240 -0.164 4.495 1.00 49.56 226 ALA A N 1
ATOM 1755 C CA . ALA A 1 226 ? 8.183 -1.285 3.578 1.00 49.56 226 ALA A CA 1
ATOM 1756 C C . ALA A 1 226 ? 7.503 -2.488 4.252 1.00 49.56 226 ALA A C 1
ATOM 1758 O O . ALA A 1 226 ? 7.605 -2.673 5.464 1.00 49.56 226 ALA A O 1
ATOM 1759 N N . ILE A 1 227 ? 6.850 -3.343 3.458 1.00 54.28 227 ILE A N 1
ATOM 1760 C CA . ILE A 1 227 ? 6.443 -4.688 3.893 1.00 54.28 227 ILE A CA 1
ATOM 1761 C C . ILE A 1 227 ? 7.662 -5.357 4.562 1.00 54.28 227 ILE A C 1
ATOM 1763 O O . ILE A 1 227 ? 8.779 -5.182 4.078 1.00 54.28 227 ILE A O 1
ATOM 1767 N N . GLU A 1 228 ? 7.465 -6.026 5.703 1.00 43.59 228 GLU A N 1
ATOM 1768 C CA . GLU A 1 228 ? 8.507 -6.633 6.551 1.00 43.59 228 GLU A CA 1
ATOM 1769 C C . GLU A 1 228 ? 9.700 -7.208 5.756 1.00 43.59 228 GLU A C 1
ATOM 1771 O O . GLU A 1 228 ? 9.524 -7.957 4.795 1.00 43.59 228 GLU A O 1
ATOM 1776 N N . GLY A 1 229 ? 10.926 -6.861 6.173 1.00 46.62 229 GLY A N 1
ATOM 1777 C CA . GLY A 1 229 ? 12.180 -7.416 5.641 1.00 46.62 229 GLY A CA 1
ATOM 1778 C C . GLY A 1 229 ? 12.900 -6.598 4.557 1.00 46.62 229 GLY A C 1
ATOM 1779 O O . GLY A 1 229 ? 14.026 -6.947 4.206 1.00 46.62 229 GLY A O 1
ATOM 1780 N N . PHE A 1 230 ? 12.314 -5.504 4.051 1.00 49.94 230 PHE A N 1
ATOM 1781 C CA . PHE A 1 230 ? 12.860 -4.776 2.889 1.00 49.94 230 PHE A CA 1
ATOM 1782 C C . PHE A 1 230 ? 13.510 -3.415 3.177 1.00 49.94 230 PHE A C 1
ATOM 1784 O O . PHE A 1 230 ? 14.145 -2.859 2.282 1.00 49.94 230 PHE A O 1
ATOM 1791 N N . GLU A 1 231 ? 13.403 -2.867 4.390 1.00 48.91 231 GLU A N 1
ATOM 1792 C CA . GLU A 1 231 ? 13.972 -1.542 4.701 1.00 48.91 231 GLU A CA 1
ATOM 1793 C C . GLU A 1 231 ? 15.511 -1.536 4.594 1.00 48.91 231 GLU A C 1
ATOM 1795 O O . GLU A 1 231 ? 16.095 -0.619 4.030 1.00 48.91 231 GLU A O 1
ATOM 1800 N N . TYR A 1 232 ? 16.171 -2.635 4.976 1.00 52.78 232 TYR A N 1
ATOM 1801 C CA . TYR A 1 232 ? 17.612 -2.821 4.745 1.00 52.78 232 TYR A CA 1
ATOM 1802 C C . TYR A 1 232 ? 17.971 -3.116 3.272 1.00 52.78 232 TYR A C 1
ATOM 1804 O O . TYR A 1 232 ? 19.126 -2.989 2.857 1.00 52.78 232 TYR A O 1
ATOM 1812 N N . ASP A 1 233 ? 17.000 -3.553 2.466 1.00 67.69 233 ASP A N 1
ATOM 1813 C CA . ASP A 1 233 ? 17.221 -3.965 1.076 1.00 67.69 233 ASP A CA 1
ATOM 1814 C C . ASP A 1 233 ? 17.101 -2.785 0.100 1.00 67.69 233 ASP A C 1
ATOM 1816 O O . ASP A 1 233 ? 17.887 -2.676 -0.846 1.00 67.69 233 ASP A O 1
ATOM 1820 N N . ILE A 1 234 ? 16.184 -1.849 0.371 1.00 76.50 234 ILE A N 1
ATOM 1821 C CA . ILE A 1 234 ? 15.964 -0.661 -0.463 1.00 76.50 234 ILE A CA 1
ATOM 1822 C C . ILE A 1 234 ? 17.143 0.319 -0.420 1.00 76.50 234 ILE A C 1
ATOM 1824 O O . ILE A 1 234 ? 17.485 0.910 -1.446 1.00 76.50 234 ILE A O 1
ATOM 1828 N N . GLU A 1 235 ? 17.841 0.413 0.716 1.00 80.25 235 GLU A N 1
ATOM 1829 C CA . GLU A 1 235 ? 19.067 1.213 0.861 1.00 80.25 235 GLU A CA 1
ATOM 1830 C C . GLU A 1 235 ? 20.188 0.756 -0.084 1.00 80.25 235 GLU A C 1
ATOM 1832 O O . GLU A 1 235 ? 21.057 1.542 -0.455 1.00 80.25 235 GLU A O 1
ATOM 1837 N N . LYS A 1 236 ? 20.149 -0.510 -0.523 1.00 78.75 236 LYS A N 1
ATOM 1838 C CA . LYS A 1 236 ? 21.111 -1.109 -1.461 1.00 78.75 236 LYS A CA 1
ATOM 1839 C C . LYS A 1 236 ? 20.630 -1.086 -2.914 1.00 78.75 236 LYS A C 1
ATOM 1841 O O . LYS A 1 236 ? 21.265 -1.704 -3.774 1.00 78.75 236 LYS A O 1
ATOM 1846 N N . GLY A 1 237 ? 19.506 -0.427 -3.193 1.00 81.50 237 GLY A N 1
ATOM 1847 C CA . GLY A 1 237 ? 18.955 -0.296 -4.535 1.00 81.50 237 GLY A CA 1
ATOM 1848 C C . GLY A 1 237 ? 19.866 0.519 -5.457 1.00 81.50 237 GLY A C 1
ATOM 1849 O O . GLY A 1 237 ? 20.484 1.503 -5.051 1.00 81.50 237 GLY A O 1
ATOM 1850 N N . ALA A 1 238 ? 19.950 0.114 -6.724 1.00 82.25 238 ALA A N 1
ATOM 1851 C CA . ALA A 1 238 ? 20.768 0.805 -7.713 1.00 82.25 238 ALA A CA 1
ATOM 1852 C C . ALA A 1 238 ? 20.211 2.211 -7.997 1.00 82.25 238 ALA A C 1
ATOM 1854 O O . ALA A 1 238 ? 19.015 2.373 -8.263 1.00 82.25 238 ALA A O 1
ATOM 1855 N N . ALA A 1 239 ? 21.076 3.227 -7.990 1.00 84.62 239 ALA A N 1
ATOM 1856 C CA . ALA A 1 239 ? 20.691 4.586 -8.364 1.00 84.62 239 ALA A CA 1
ATOM 1857 C C . ALA A 1 239 ? 20.065 4.618 -9.773 1.00 84.62 239 ALA A C 1
ATOM 1859 O O . ALA A 1 239 ? 20.486 3.887 -10.669 1.00 84.62 239 ALA A O 1
ATOM 1860 N N . GLY A 1 240 ? 19.013 5.420 -9.957 1.00 85.12 240 GLY A N 1
ATOM 1861 C CA . GLY A 1 240 ? 18.248 5.482 -11.213 1.00 85.12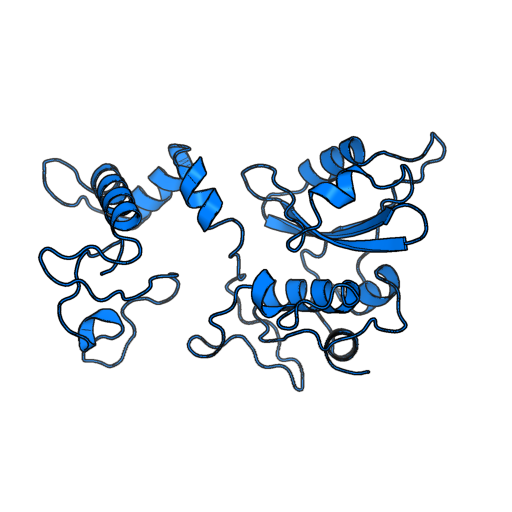 240 GLY A CA 1
ATOM 1862 C C . GLY A 1 240 ? 17.302 4.301 -11.467 1.00 85.12 240 GLY A C 1
ATOM 1863 O O . GLY A 1 240 ? 16.528 4.332 -12.423 1.00 85.12 240 GLY A O 1
ATOM 1864 N N . SER A 1 241 ? 17.317 3.260 -10.625 1.00 88.12 241 SER A N 1
ATOM 1865 C CA . SER A 1 241 ? 16.401 2.114 -10.755 1.00 88.12 241 SER A CA 1
ATOM 1866 C C . SER A 1 241 ? 15.082 2.283 -10.002 1.00 88.12 241 SER A C 1
ATOM 1868 O O . SER A 1 241 ? 14.143 1.515 -10.225 1.00 88.12 241 SER A O 1
ATOM 1870 N N . PHE A 1 242 ? 15.006 3.276 -9.117 1.00 88.44 242 PHE A N 1
ATOM 1871 C CA . PHE A 1 242 ? 13.822 3.529 -8.313 1.00 88.44 242 PHE A CA 1
ATOM 1872 C C . PHE A 1 242 ? 12.699 4.083 -9.192 1.00 88.44 242 PHE A C 1
ATOM 1874 O O . PHE A 1 242 ? 12.908 4.999 -9.991 1.00 88.44 242 PHE A O 1
ATOM 1881 N N . ARG A 1 243 ? 11.494 3.538 -9.040 1.00 92.50 243 ARG A N 1
ATOM 1882 C CA . ARG A 1 243 ? 10.250 4.207 -9.438 1.00 92.50 243 ARG A CA 1
ATOM 1883 C C . ARG A 1 243 ? 9.291 4.143 -8.267 1.00 92.50 243 ARG A C 1
ATOM 1885 O O . ARG A 1 243 ? 9.259 3.127 -7.580 1.00 92.50 243 ARG A O 1
ATOM 1892 N N . TRP A 1 244 ? 8.484 5.168 -8.058 1.00 92.69 244 TRP A N 1
ATOM 1893 C CA . TRP A 1 244 ? 7.453 5.158 -7.024 1.00 92.69 244 TRP A CA 1
ATOM 1894 C C . TRP A 1 244 ? 6.150 5.735 -7.548 1.00 92.69 244 TRP A C 1
ATOM 1896 O O . TRP A 1 244 ? 6.112 6.437 -8.556 1.00 92.69 244 TRP A O 1
ATOM 1906 N N . VAL A 1 245 ? 5.068 5.415 -6.858 1.00 94.12 245 VAL A N 1
ATOM 1907 C CA . VAL A 1 245 ? 3.720 5.846 -7.207 1.00 94.12 245 VAL A CA 1
ATOM 1908 C C . VAL A 1 245 ? 2.942 6.140 -5.938 1.00 94.12 245 VAL A C 1
ATOM 1910 O O . VAL A 1 245 ? 3.045 5.388 -4.970 1.00 94.12 245 VAL A O 1
ATOM 1913 N N . ASN A 1 246 ? 2.177 7.232 -5.938 1.00 91.19 246 ASN A N 1
ATOM 1914 C CA . ASN A 1 246 ? 1.216 7.544 -4.884 1.00 91.19 246 ASN A CA 1
ATOM 1915 C C . ASN A 1 246 ? -0.127 6.887 -5.225 1.00 91.19 246 ASN A C 1
ATOM 1917 O O . ASN A 1 246 ? -0.666 7.081 -6.313 1.00 91.19 246 ASN A O 1
ATOM 1921 N N . MET A 1 247 ? -0.644 6.096 -4.291 1.00 90.94 247 MET A N 1
ATOM 1922 C CA . MET A 1 247 ? -1.882 5.329 -4.417 1.00 90.94 247 MET A CA 1
ATOM 1923 C C . MET A 1 247 ? -3.049 5.967 -3.654 1.00 90.94 247 MET A C 1
ATOM 1925 O O . MET A 1 247 ? -4.157 5.426 -3.644 1.00 90.94 247 MET A O 1
ATOM 1929 N N . GLN A 1 248 ? -2.841 7.130 -3.036 1.00 84.81 248 GLN A N 1
ATOM 1930 C CA . GLN A 1 248 ? -3.911 7.888 -2.408 1.00 84.81 248 GLN A CA 1
ATOM 1931 C C . GLN A 1 248 ? -4.974 8.280 -3.441 1.00 84.81 248 GLN A C 1
ATOM 1933 O O . GLN A 1 248 ? -4.671 8.803 -4.508 1.00 84.81 248 GLN A O 1
ATOM 1938 N N . GLY A 1 249 ? -6.240 8.009 -3.118 1.00 81.56 249 GLY A N 1
ATOM 1939 C CA . GLY A 1 249 ? -7.373 8.270 -4.012 1.00 81.56 249 GLY A CA 1
ATOM 1940 C C . GLY A 1 249 ? -7.636 7.176 -5.053 1.00 81.56 249 GLY A C 1
ATOM 1941 O O . GLY A 1 249 ? -8.711 7.169 -5.647 1.00 81.56 249 GLY A O 1
ATOM 1942 N N . PHE A 1 250 ? -6.731 6.207 -5.220 1.00 88.81 250 PHE A N 1
ATOM 1943 C CA . PHE A 1 250 ? -6.921 5.089 -6.142 1.00 88.81 250 PHE A CA 1
ATOM 1944 C C . PHE A 1 250 ? -7.646 3.923 -5.476 1.00 88.81 250 PHE A C 1
ATOM 1946 O O . PHE A 1 250 ? -7.362 3.560 -4.333 1.00 88.81 250 PHE A O 1
ATOM 1953 N N . ARG A 1 251 ? -8.561 3.291 -6.212 1.00 88.94 251 ARG A N 1
ATOM 1954 C CA . ARG A 1 251 ? -9.324 2.121 -5.769 1.00 88.94 251 ARG A CA 1
ATOM 1955 C C . ARG A 1 251 ? -9.011 0.893 -6.628 1.00 88.94 251 ARG A C 1
ATOM 1957 O O . ARG A 1 251 ? -8.749 1.042 -7.825 1.00 88.94 251 ARG A O 1
ATOM 1964 N N . PRO A 1 252 ? -9.047 -0.312 -6.034 1.00 93.31 252 PRO A N 1
ATOM 1965 C CA . PRO A 1 252 ? -8.824 -1.547 -6.770 1.00 93.31 252 PRO A CA 1
ATOM 1966 C C . PRO A 1 252 ? -10.016 -1.848 -7.683 1.00 93.31 252 PRO A C 1
ATOM 1968 O O . PRO A 1 252 ? -11.163 -1.534 -7.351 1.00 93.31 252 PRO A O 1
ATOM 1971 N N . THR A 1 253 ? -9.749 -2.486 -8.818 1.00 93.56 253 THR A N 1
ATOM 1972 C CA . THR A 1 253 ? -10.775 -2.980 -9.753 1.00 93.56 253 THR A CA 1
ATOM 1973 C C . THR A 1 253 ? -10.873 -4.507 -9.680 1.00 93.56 253 THR A C 1
ATOM 1975 O O . THR A 1 253 ? -10.046 -5.140 -9.016 1.00 93.56 253 THR A O 1
ATOM 1978 N N . PRO A 1 254 ? -11.843 -5.145 -10.363 1.00 93.94 254 PRO A N 1
ATOM 1979 C CA . PRO A 1 254 ? -11.857 -6.600 -10.497 1.00 93.94 254 PRO A CA 1
ATOM 1980 C C . PRO A 1 254 ? -10.541 -7.174 -11.036 1.00 93.94 254 PRO A C 1
ATOM 1982 O O . PRO A 1 254 ? -10.113 -8.218 -10.563 1.00 93.94 254 PRO A O 1
ATOM 1985 N N . ASP A 1 255 ? -9.845 -6.478 -11.939 1.00 94.56 255 ASP A N 1
ATOM 1986 C CA . ASP A 1 255 ? -8.553 -6.946 -12.455 1.00 94.56 255 ASP A CA 1
ATOM 1987 C C . ASP A 1 255 ? -7.447 -6.901 -11.390 1.00 94.56 255 ASP A C 1
ATOM 1989 O O . ASP A 1 255 ? -6.571 -7.763 -11.375 1.00 94.56 255 ASP A O 1
ATOM 1993 N N . THR A 1 256 ? -7.520 -5.968 -10.433 1.00 94.81 256 THR A N 1
ATOM 1994 C CA . THR A 1 256 ? -6.637 -5.980 -9.256 1.00 94.81 256 THR A CA 1
ATOM 1995 C C . THR A 1 256 ? -6.847 -7.245 -8.424 1.00 94.81 256 THR A C 1
ATOM 1997 O O . THR A 1 256 ? -5.886 -7.831 -7.934 1.00 94.81 256 THR A O 1
ATOM 2000 N N . VAL A 1 257 ? -8.096 -7.703 -8.287 1.00 93.44 257 VAL A N 1
ATOM 2001 C CA . VAL A 1 257 ? -8.418 -8.934 -7.547 1.00 93.44 257 VAL A CA 1
ATOM 2002 C C . VAL A 1 257 ? -7.796 -10.154 -8.220 1.00 93.44 257 VAL A C 1
ATOM 2004 O O . VAL A 1 257 ? -7.236 -10.994 -7.516 1.00 93.44 257 VAL A O 1
ATOM 2007 N N . LYS A 1 258 ? -7.836 -10.225 -9.558 1.00 93.12 258 LYS A N 1
ATOM 2008 C CA . LYS A 1 258 ? -7.215 -11.316 -10.326 1.00 93.12 258 LYS A CA 1
ATOM 2009 C C . LYS A 1 258 ? -5.717 -11.403 -10.052 1.00 93.12 258 LYS A C 1
ATOM 2011 O O . LYS A 1 258 ? -5.222 -12.461 -9.686 1.00 93.12 258 LYS A O 1
ATOM 2016 N N . ILE A 1 259 ? -5.018 -10.264 -10.075 1.00 92.19 259 ILE A N 1
ATOM 2017 C CA . ILE A 1 259 ? -3.587 -10.199 -9.725 1.00 92.19 259 ILE A CA 1
ATOM 2018 C C . ILE A 1 259 ? -3.319 -10.743 -8.318 1.00 92.19 259 ILE A C 1
ATOM 2020 O O . ILE A 1 259 ? -2.267 -11.323 -8.073 1.00 92.19 259 ILE A O 1
ATOM 2024 N N . VAL A 1 260 ? -4.236 -10.568 -7.368 1.00 89.62 260 VAL A N 1
ATOM 2025 C CA . VAL A 1 260 ? -4.026 -11.025 -5.988 1.00 89.62 260 VAL A CA 1
ATOM 2026 C C . VAL A 1 260 ? -4.400 -12.502 -5.791 1.00 89.62 260 VAL A C 1
ATOM 2028 O O . VAL A 1 260 ? -3.788 -13.154 -4.945 1.00 89.62 260 VAL A O 1
ATOM 2031 N N . ARG A 1 261 ? -5.378 -13.040 -6.538 1.00 88.62 261 ARG A N 1
ATOM 2032 C CA . ARG A 1 261 ? -6.026 -14.336 -6.234 1.00 88.62 261 ARG A CA 1
ATOM 2033 C C . ARG A 1 261 ? -6.050 -15.383 -7.350 1.00 88.62 261 ARG A C 1
ATOM 2035 O O . ARG A 1 261 ? -6.456 -16.503 -7.059 1.00 88.62 261 ARG A O 1
ATOM 2042 N N . GLU A 1 262 ? -5.679 -15.046 -8.578 1.00 84.31 262 GLU A N 1
ATOM 2043 C CA . GLU A 1 262 ? -5.722 -15.958 -9.733 1.00 84.31 262 GLU A CA 1
ATOM 2044 C C . GLU A 1 262 ? -4.307 -16.267 -10.232 1.00 84.31 262 GLU A C 1
ATOM 2046 O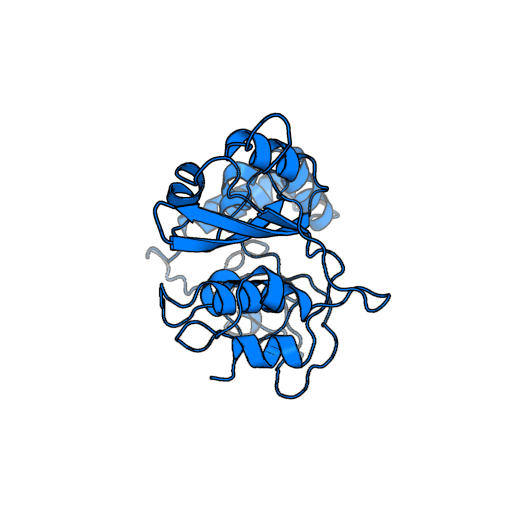 O . GLU A 1 262 ? -3.434 -15.403 -10.148 1.00 84.31 262 GLU A O 1
ATOM 2051 N N . GLU A 1 263 ? -4.068 -17.493 -10.702 1.00 65.12 263 GLU A N 1
ATOM 2052 C CA . GLU A 1 263 ? -2.762 -17.934 -11.225 1.00 65.12 263 GLU A CA 1
ATOM 2053 C C . GLU A 1 263 ? -2.338 -17.163 -12.480 1.00 65.12 263 GLU A C 1
ATOM 2055 O O . GLU A 1 263 ? -3.152 -17.035 -13.424 1.00 65.12 263 GLU A O 1
#

pLDDT: mean 71.52, std 16.93, range [31.11, 96.12]

Mean predicted aligned error: 15.83 Å